Protein AF-E8U7T7-F1 (afdb_monomer_lite)

Sequence (350 aa):
MTAEFARLARGDAPAYLCTRVFHHGGRLVGARLERAVRAALTDALAARGLPITGPLTFLPYRDSNGAVLLGPQFTRGIYAVDTAQIGRATLVVAPIEDLNLDSSIAFELGFAGARGVPVLSALQNVVRFRHPASGVVSPLPPLLTPLAGTVVDAGAFPADGAPRDPDAYLAHVEDALTRTEAQVRAAVPAALDAPVPAWGNVPVRAGHLHVEVGGPSEDARAWAARTASALADAGWFVTTATREGARTRADLDAAVREDLHAALGAQVLVTRADTADMDAEAAAVTGLRAGLGRATVLSIGWAREVWNGDAYVLPVNLMPLHGARASVRTDAALLQAVQALMGDAATPGG

Organism: Deinococcus maricopensis (strain DSM 21211 / LMG 22137 / NRRL B-23946 / LB-34) (NCBI:txid709986)

Structure (mmCIF, N/CA/C/O backbone):
data_AF-E8U7T7-F1
#
_entry.id   AF-E8U7T7-F1
#
loop_
_atom_site.group_PDB
_atom_site.id
_atom_site.type_symbol
_atom_site.label_atom_id
_atom_site.label_alt_id
_atom_site.label_comp_id
_atom_site.label_asym_id
_atom_site.label_entity_id
_atom_site.label_seq_id
_atom_site.pdbx_PDB_ins_code
_atom_site.Cartn_x
_atom_site.Cartn_y
_atom_site.Cartn_z
_atom_site.occupancy
_atom_site.B_iso_or_equiv
_atom_site.auth_seq_id
_atom_site.auth_comp_id
_atom_site.auth_asym_id
_atom_site.auth_atom_id
_atom_site.pdbx_PDB_model_num
ATOM 1 N N . MET A 1 1 ? -23.733 5.615 3.454 1.00 71.75 1 MET A N 1
ATOM 2 C CA . MET A 1 1 ? -23.251 6.050 4.779 1.00 71.75 1 MET A CA 1
ATOM 3 C C . MET A 1 1 ? -23.946 5.344 5.954 1.00 71.75 1 MET A C 1
ATOM 5 O O . MET A 1 1 ? -23.273 4.609 6.658 1.00 71.75 1 MET A O 1
ATOM 9 N N . THR A 1 2 ? -25.267 5.449 6.176 1.00 78.81 2 THR A N 1
ATOM 10 C CA . THR A 1 2 ? -25.930 4.829 7.359 1.00 78.81 2 THR A CA 1
ATOM 11 C C . THR A 1 2 ? -25.752 3.305 7.469 1.00 78.81 2 THR A C 1
ATOM 13 O O . THR A 1 2 ? -25.491 2.791 8.553 1.00 78.81 2 THR A O 1
ATOM 16 N N . ALA A 1 3 ? -25.826 2.573 6.350 1.00 90.00 3 ALA A N 1
ATOM 17 C CA . ALA A 1 3 ? -25.610 1.121 6.330 1.00 90.00 3 ALA A CA 1
ATOM 18 C C . ALA A 1 3 ? -24.165 0.715 6.680 1.00 90.00 3 ALA A C 1
ATOM 20 O O . ALA A 1 3 ? -23.937 -0.344 7.260 1.00 90.00 3 ALA A O 1
ATOM 21 N N . GLU A 1 4 ? -23.194 1.564 6.351 1.00 90.62 4 GLU A N 1
ATOM 22 C CA . GLU A 1 4 ? -21.779 1.330 6.628 1.00 90.62 4 GLU A CA 1
ATOM 23 C C . GLU A 1 4 ? -21.457 1.557 8.105 1.00 90.62 4 GLU A C 1
ATOM 25 O O . GLU A 1 4 ? -20.883 0.679 8.740 1.00 90.62 4 GLU A O 1
ATOM 30 N N . PHE A 1 5 ? -21.958 2.645 8.697 1.00 93.62 5 PHE A N 1
ATOM 31 C CA . PHE A 1 5 ? -21.865 2.857 10.144 1.00 93.62 5 PHE A CA 1
ATOM 32 C C . PHE A 1 5 ? -22.555 1.742 10.942 1.00 93.62 5 PHE A C 1
ATOM 34 O O . PHE A 1 5 ? -22.055 1.339 11.988 1.00 93.62 5 PHE A O 1
ATOM 41 N N . ALA A 1 6 ? -23.659 1.178 10.440 1.00 94.94 6 ALA A N 1
ATOM 42 C CA . ALA A 1 6 ? -24.286 0.015 11.067 1.00 94.94 6 ALA A CA 1
ATOM 43 C C . ALA A 1 6 ? -23.407 -1.250 10.989 1.00 94.94 6 ALA A C 1
ATOM 45 O O . ALA A 1 6 ? -23.374 -2.025 11.943 1.00 94.94 6 ALA A O 1
ATOM 46 N N . ARG A 1 7 ? -22.687 -1.470 9.876 1.00 96.69 7 ARG A N 1
ATOM 47 C CA . ARG A 1 7 ? -21.693 -2.555 9.759 1.00 96.69 7 ARG A CA 1
ATOM 48 C C . ARG A 1 7 ? -20.522 -2.340 10.715 1.00 96.69 7 ARG A C 1
ATOM 50 O O . ARG A 1 7 ? -20.145 -3.276 11.413 1.00 96.69 7 ARG A O 1
ATOM 57 N N . LEU A 1 8 ? -19.989 -1.121 10.786 1.00 96.25 8 LEU A N 1
ATOM 58 C CA . LEU A 1 8 ? -18.933 -0.757 11.728 1.00 96.25 8 LEU A CA 1
ATOM 59 C C . LEU A 1 8 ? -19.370 -1.009 13.180 1.00 96.25 8 LEU A C 1
ATOM 61 O O . LEU A 1 8 ? -18.641 -1.652 13.926 1.00 96.25 8 LEU A O 1
ATOM 65 N N . ALA A 1 9 ? -20.574 -0.576 13.565 1.00 96.31 9 ALA A N 1
ATOM 66 C CA . ALA A 1 9 ? -21.101 -0.747 14.921 1.00 96.31 9 ALA A CA 1
ATOM 67 C C . ALA A 1 9 ? -21.172 -2.220 15.362 1.00 96.31 9 ALA A C 1
ATOM 69 O O . ALA A 1 9 ? -20.941 -2.533 16.531 1.00 96.31 9 ALA A O 1
ATOM 70 N N . ARG A 1 10 ? -21.446 -3.132 14.420 1.00 96.75 10 ARG A N 1
ATOM 71 C CA . ARG A 1 10 ? -21.456 -4.583 14.658 1.00 96.75 10 ARG A CA 1
ATOM 72 C C . ARG A 1 10 ? -20.078 -5.243 14.582 1.00 96.75 10 ARG A C 1
ATOM 74 O O . ARG A 1 10 ? -19.958 -6.414 14.923 1.00 96.75 10 ARG A O 1
ATOM 81 N N . GLY A 1 11 ? -19.052 -4.513 14.148 1.00 94.06 11 GLY A N 1
ATOM 82 C CA . GLY A 1 11 ? -17.716 -5.046 13.879 1.00 94.06 11 GLY A CA 1
ATOM 83 C C . GLY A 1 11 ? -17.583 -5.802 12.553 1.00 94.06 11 GLY A C 1
ATOM 84 O O . GLY A 1 11 ? -16.599 -6.508 12.342 1.00 94.06 11 GLY A O 1
ATOM 85 N N . ASP A 1 12 ? -18.537 -5.638 11.631 1.00 95.88 12 ASP A N 1
ATOM 86 C CA . ASP A 1 12 ? -18.500 -6.239 10.288 1.00 95.88 12 ASP A CA 1
ATOM 87 C C . ASP A 1 12 ? -17.575 -5.470 9.320 1.00 95.88 12 ASP A C 1
ATOM 89 O O . ASP A 1 12 ? -17.284 -5.944 8.215 1.00 95.88 12 ASP A O 1
ATOM 93 N N . ALA A 1 13 ? -17.192 -4.246 9.691 1.00 95.69 13 ALA A N 1
ATOM 94 C CA . ALA A 1 13 ? -16.377 -3.323 8.902 1.00 95.69 13 ALA A CA 1
ATOM 95 C C . ALA A 1 13 ? -15.473 -2.463 9.808 1.00 95.69 13 ALA A C 1
ATOM 97 O O . ALA A 1 13 ? -15.645 -1.245 9.846 1.00 95.69 13 ALA A O 1
ATOM 98 N N . PRO A 1 14 ? -14.563 -3.068 10.595 1.00 96.75 14 PRO A N 1
ATOM 99 C CA . PRO A 1 14 ? -13.684 -2.304 11.477 1.00 96.75 14 PRO A CA 1
ATOM 100 C C . PRO A 1 14 ? -12.751 -1.390 10.670 1.00 96.75 14 PRO A C 1
ATOM 102 O O . PRO A 1 14 ? -12.526 -1.608 9.478 1.00 96.75 14 PRO A O 1
ATOM 105 N N . ALA A 1 15 ? -12.170 -0.386 11.321 1.00 97.31 15 ALA A N 1
ATOM 106 C CA . ALA A 1 15 ? -11.004 0.297 10.779 1.00 97.31 15 ALA A CA 1
ATOM 107 C C . ALA A 1 15 ? -9.775 -0.618 10.886 1.00 97.31 15 ALA A C 1
ATOM 109 O O . ALA A 1 15 ? -9.491 -1.160 11.955 1.00 97.31 15 ALA A O 1
ATOM 110 N N . TYR A 1 16 ? -9.047 -0.791 9.789 1.00 96.00 16 TYR A N 1
ATOM 111 C CA . TYR A 1 16 ? -7.813 -1.571 9.747 1.00 96.00 16 TYR A CA 1
ATOM 112 C C . TYR A 1 16 ? -6.613 -0.653 9.993 1.00 96.00 16 TYR A C 1
ATOM 114 O O . TYR A 1 16 ? -6.511 0.404 9.373 1.00 96.00 16 TYR A O 1
ATOM 122 N N . LEU A 1 17 ? -5.706 -1.033 10.890 1.00 93.06 17 LEU A N 1
ATOM 123 C CA . LEU A 1 17 ? -4.538 -0.222 11.242 1.00 93.06 17 LEU A CA 1
ATOM 124 C C . LEU A 1 17 ? -3.264 -0.884 10.699 1.00 93.06 17 LEU A C 1
ATOM 126 O O . LEU A 1 17 ? -2.804 -1.872 11.256 1.00 93.06 17 LEU A O 1
ATOM 130 N N . CYS A 1 18 ? -2.671 -0.342 9.638 1.00 89.19 18 CYS A N 1
ATOM 131 C CA . CYS A 1 18 ? -1.460 -0.855 8.982 1.00 89.19 18 CYS A CA 1
ATOM 132 C C . CYS A 1 18 ? -0.194 -0.557 9.803 1.00 89.19 18 CYS A C 1
ATOM 134 O O . CYS A 1 18 ? 0.610 0.285 9.417 1.00 89.19 18 CYS A O 1
ATOM 136 N N . THR A 1 19 ? -0.024 -1.177 10.969 1.00 84.38 19 THR A N 1
ATOM 137 C CA . THR A 1 19 ? 1.125 -0.927 11.859 1.00 84.38 19 THR A CA 1
ATOM 138 C C . THR A 1 19 ? 2.121 -2.092 11.883 1.00 84.38 19 THR A C 1
ATOM 140 O O . THR A 1 19 ? 1.778 -3.224 11.555 1.00 84.38 19 THR A O 1
ATOM 143 N N . ARG A 1 20 ? 3.365 -1.807 12.291 1.00 77.12 20 ARG A N 1
ATOM 144 C CA . ARG A 1 20 ? 4.440 -2.783 12.518 1.00 77.12 20 ARG A CA 1
ATOM 145 C C . ARG A 1 20 ? 4.428 -3.221 13.981 1.00 77.12 20 ARG A C 1
ATOM 147 O O . ARG A 1 20 ? 5.005 -2.524 14.811 1.00 77.12 20 ARG A O 1
ATOM 154 N N . VAL A 1 21 ? 3.849 -4.360 14.353 1.00 63.59 21 VAL A N 1
ATOM 155 C CA . VAL A 1 21 ? 3.889 -4.785 15.771 1.00 63.59 21 VAL A CA 1
ATOM 156 C C . VAL A 1 21 ? 4.881 -5.905 16.081 1.00 63.59 21 VAL A C 1
ATOM 158 O O . VAL A 1 21 ? 4.865 -6.467 17.176 1.00 63.59 21 VAL A O 1
ATOM 161 N N . PHE A 1 22 ? 5.865 -6.127 15.208 1.00 65.25 22 PHE A N 1
ATOM 162 C CA . PHE A 1 22 ? 7.051 -6.938 15.516 1.00 65.25 22 PHE A CA 1
ATOM 163 C C . PHE A 1 22 ? 8.115 -6.193 16.343 1.00 65.25 22 PHE A C 1
ATOM 165 O O . PHE A 1 22 ? 8.870 -6.836 17.069 1.00 65.25 22 PHE A O 1
ATOM 172 N N . HIS A 1 23 ? 8.164 -4.854 16.301 1.00 69.25 23 HIS A N 1
ATOM 173 C CA . HIS A 1 23 ? 9.084 -4.056 17.123 1.00 69.25 23 HIS A CA 1
ATOM 174 C C . HIS A 1 23 ? 8.340 -3.160 18.124 1.00 69.25 23 HIS A C 1
ATOM 176 O O . HIS A 1 23 ? 7.211 -2.725 17.895 1.00 69.25 23 HIS A O 1
ATOM 182 N N . HIS A 1 24 ? 8.982 -2.874 19.262 1.00 74.81 24 HIS A N 1
ATOM 183 C CA . HIS A 1 24 ? 8.365 -2.140 20.375 1.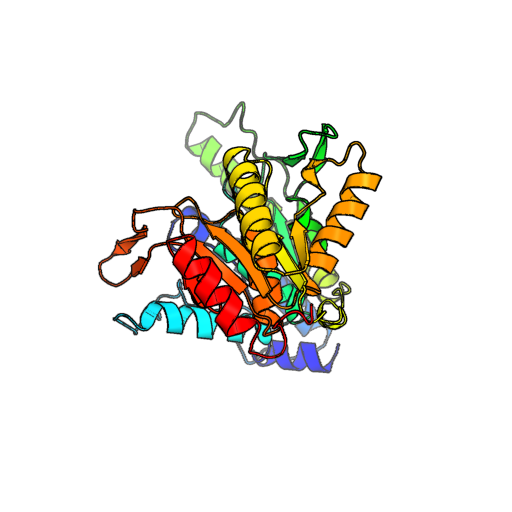00 74.81 24 HIS A CA 1
ATOM 184 C C . HIS A 1 24 ? 7.872 -0.736 19.994 1.00 74.81 24 HIS A C 1
ATOM 186 O O . HIS A 1 24 ? 6.820 -0.317 20.471 1.00 74.81 24 HIS A O 1
ATOM 192 N N . GLY A 1 25 ? 8.596 -0.035 19.115 1.00 77.69 25 GLY A N 1
ATOM 193 C CA . GLY A 1 25 ? 8.193 1.286 18.622 1.00 77.69 25 GLY A CA 1
ATOM 194 C C . GLY A 1 25 ? 6.864 1.245 17.867 1.00 77.69 25 GLY A C 1
ATOM 195 O O . GLY A 1 25 ? 5.929 1.950 18.237 1.00 77.69 25 GLY A O 1
ATOM 196 N N . GLY A 1 26 ? 6.731 0.351 16.885 1.00 78.88 26 GLY A N 1
ATOM 197 C CA . GLY A 1 26 ? 5.503 0.242 16.101 1.00 78.88 26 GLY A CA 1
ATOM 198 C C . GLY A 1 26 ? 4.326 -0.334 16.903 1.00 78.88 26 GLY A C 1
ATOM 199 O O . GLY A 1 26 ? 3.187 0.075 16.691 1.00 78.88 26 GLY A O 1
ATOM 200 N N . ARG A 1 27 ? 4.577 -1.164 17.933 1.00 80.88 27 ARG A N 1
ATOM 201 C CA . ARG A 1 27 ? 3.562 -1.521 18.955 1.00 80.88 27 ARG A CA 1
ATOM 202 C C . ARG A 1 27 ? 3.010 -0.298 19.673 1.00 80.88 27 ARG A C 1
ATOM 204 O O . ARG A 1 27 ? 1.795 -0.164 19.807 1.00 80.88 27 ARG A O 1
ATOM 211 N N . LEU A 1 28 ? 3.898 0.570 20.154 1.00 84.62 28 LEU A N 1
ATOM 212 C CA . LEU A 1 28 ? 3.508 1.772 20.881 1.00 84.62 28 LEU A CA 1
ATOM 213 C C . LEU A 1 28 ? 2.698 2.708 19.981 1.00 84.62 28 LEU A C 1
ATOM 215 O O . LEU A 1 28 ? 1.620 3.145 20.384 1.00 84.62 28 LEU A O 1
ATOM 219 N N . VAL A 1 29 ? 3.168 2.969 18.758 1.00 84.81 29 VAL A N 1
ATOM 220 C CA . VAL A 1 29 ? 2.432 3.821 17.816 1.00 84.81 29 VAL A CA 1
ATOM 221 C C . VAL A 1 29 ? 1.105 3.181 17.418 1.00 84.81 29 VAL A C 1
ATOM 223 O O . VAL A 1 29 ? 0.069 3.839 17.489 1.00 84.81 29 VAL A O 1
ATOM 226 N N . GLY A 1 30 ? 1.099 1.888 17.092 1.00 87.19 30 GLY A N 1
ATOM 227 C CA . GLY A 1 30 ? -0.111 1.137 16.761 1.00 87.19 30 GLY A CA 1
ATOM 228 C C . GLY A 1 30 ? -1.186 1.253 17.841 1.00 87.19 30 GLY A C 1
ATOM 229 O O . GLY A 1 30 ? -2.328 1.580 17.532 1.00 87.19 30 GLY A O 1
ATOM 230 N N . ALA A 1 31 ? -0.814 1.089 19.114 1.00 88.94 31 ALA A N 1
ATOM 231 C CA . ALA A 1 31 ? -1.737 1.240 20.239 1.00 88.94 31 ALA A CA 1
ATOM 232 C C . ALA A 1 31 ? -2.272 2.679 20.389 1.00 88.94 31 ALA A C 1
ATOM 234 O O . ALA A 1 31 ? -3.447 2.879 20.710 1.00 88.94 31 ALA A O 1
ATOM 235 N N . ARG A 1 32 ? -1.432 3.696 20.146 1.00 90.75 32 ARG A N 1
ATOM 236 C CA . ARG A 1 32 ? -1.841 5.113 20.178 1.00 90.75 32 ARG A CA 1
ATOM 237 C C . ARG A 1 32 ? -2.824 5.437 19.060 1.00 90.75 32 ARG A C 1
ATOM 239 O O . ARG A 1 32 ? -3.865 6.042 19.315 1.00 90.75 32 ARG A O 1
ATOM 246 N N . LEU A 1 33 ? -2.528 4.988 17.843 1.00 91.50 33 LEU A N 1
ATOM 247 C CA . LEU A 1 33 ? -3.409 5.158 16.693 1.00 91.50 33 LEU A CA 1
ATOM 248 C C . LEU A 1 33 ? -4.726 4.410 16.889 1.00 91.50 33 LEU A C 1
ATOM 250 O O . LEU A 1 33 ? -5.784 4.987 16.656 1.00 91.50 33 LEU A O 1
ATOM 254 N N . GLU A 1 34 ? -4.688 3.178 17.397 1.00 94.25 34 GLU A N 1
ATOM 255 C CA . GLU A 1 34 ? -5.899 2.427 17.722 1.00 94.25 34 GLU A CA 1
ATOM 256 C C . GLU A 1 34 ? -6.783 3.186 18.709 1.00 94.25 34 GLU A C 1
ATOM 258 O O . GLU A 1 34 ? -7.990 3.306 18.493 1.00 94.25 34 GLU A O 1
ATOM 263 N N . ARG A 1 35 ? -6.190 3.749 19.766 1.00 95.62 35 ARG A N 1
ATOM 264 C CA . ARG A 1 35 ? -6.923 4.547 20.751 1.00 95.62 35 ARG A CA 1
ATOM 265 C C . ARG A 1 35 ? -7.580 5.776 20.118 1.00 95.62 35 ARG A C 1
ATOM 267 O O .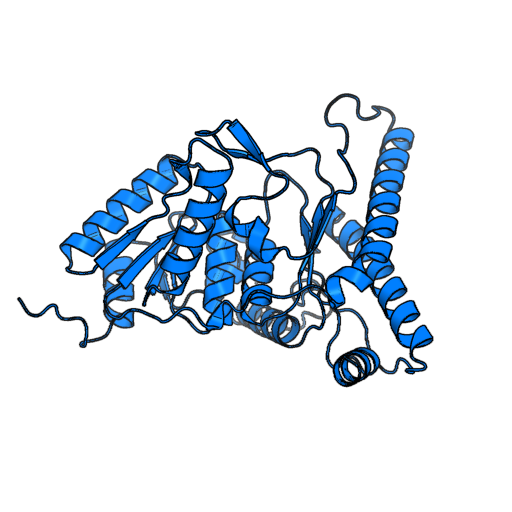 ARG A 1 35 ? -8.773 5.982 20.345 1.00 95.62 35 ARG A O 1
ATOM 274 N N . ALA A 1 36 ? -6.845 6.546 19.310 1.00 96.31 36 ALA A N 1
ATOM 275 C CA . ALA A 1 36 ? -7.380 7.703 18.582 1.00 96.31 36 ALA A CA 1
ATOM 276 C C . ALA A 1 36 ? -8.548 7.324 17.672 1.00 96.31 36 ALA A C 1
ATOM 278 O O . ALA A 1 36 ? -9.618 7.935 17.733 1.00 96.31 36 ALA A O 1
ATOM 279 N N . VAL A 1 37 ? -8.339 6.306 16.838 1.00 97.50 37 VAL A N 1
ATOM 280 C CA . VAL A 1 37 ? -9.315 5.856 15.847 1.00 97.50 37 VAL A CA 1
ATOM 281 C C . VAL A 1 37 ? -10.557 5.327 16.547 1.00 97.50 37 VAL A C 1
ATOM 283 O O . VAL A 1 37 ? -11.661 5.778 16.259 1.00 97.50 37 VAL A O 1
ATOM 286 N N . ARG A 1 38 ? -10.401 4.449 17.541 1.00 97.56 38 ARG A N 1
ATOM 287 C CA . ARG A 1 38 ? -11.529 3.904 18.300 1.00 97.56 38 ARG A CA 1
ATOM 288 C C . ARG A 1 38 ? -12.332 5.000 18.996 1.00 97.56 38 ARG A C 1
ATOM 290 O O . ARG A 1 38 ? -13.560 4.923 18.994 1.00 97.56 38 ARG A O 1
ATOM 297 N N . ALA A 1 39 ? -11.672 6.011 19.566 1.00 98.06 39 ALA A N 1
ATOM 298 C CA . ALA A 1 39 ? -12.356 7.153 20.169 1.00 98.06 39 ALA A CA 1
ATOM 299 C C . ALA A 1 39 ? -13.181 7.931 19.130 1.00 98.06 39 ALA A C 1
ATOM 301 O O . ALA A 1 39 ? -14.375 8.127 19.336 1.00 98.06 39 ALA A O 1
ATOM 302 N N . ALA A 1 40 ? -12.587 8.286 17.985 1.00 98.19 40 ALA A N 1
ATOM 303 C CA . ALA A 1 40 ? -13.293 8.986 16.909 1.00 98.19 40 ALA A CA 1
ATOM 304 C C . ALA A 1 40 ? -14.491 8.190 16.363 1.00 98.19 40 ALA A C 1
ATOM 306 O O . ALA A 1 40 ? -15.570 8.746 16.160 1.00 98.19 40 ALA A O 1
ATOM 307 N N . LEU A 1 41 ? -14.328 6.880 16.154 1.00 97.81 41 LEU A N 1
ATOM 308 C CA . LEU A 1 41 ? -15.404 6.010 15.676 1.00 97.81 41 LEU A CA 1
ATOM 309 C C . LEU A 1 41 ? -16.521 5.862 16.716 1.00 97.81 41 LEU A C 1
ATOM 311 O O . LEU A 1 41 ? -17.696 5.866 16.355 1.00 97.81 41 LEU A O 1
ATOM 315 N N . THR A 1 42 ? -16.170 5.778 18.001 1.00 98.12 42 THR A N 1
ATOM 316 C CA . THR A 1 42 ? -17.149 5.738 19.097 1.00 98.12 42 THR A CA 1
ATOM 317 C C . THR A 1 42 ? -17.983 7.014 19.126 1.00 98.12 42 THR A C 1
ATOM 319 O O . THR A 1 42 ? -19.210 6.935 19.142 1.00 98.12 42 THR A O 1
ATOM 322 N N . ASP A 1 43 ? -17.333 8.178 19.053 1.00 97.44 43 ASP A N 1
ATOM 323 C CA . ASP A 1 43 ? -18.011 9.477 19.004 1.00 97.44 43 ASP A CA 1
ATOM 324 C C . ASP A 1 43 ? -18.942 9.565 17.779 1.00 97.44 43 ASP A C 1
ATOM 326 O O . ASP A 1 43 ? -20.099 9.980 17.889 1.00 97.44 43 ASP A O 1
ATOM 330 N N . ALA A 1 44 ? -18.472 9.107 16.612 1.00 95.56 44 ALA A N 1
ATOM 331 C CA . ALA A 1 44 ? -19.242 9.114 15.371 1.00 95.56 44 ALA A CA 1
ATOM 332 C C . ALA A 1 44 ? -20.483 8.204 15.420 1.00 95.56 44 ALA A C 1
ATOM 334 O O . ALA A 1 44 ? -21.534 8.577 14.886 1.00 95.56 44 ALA A O 1
ATOM 335 N N . LEU A 1 45 ? -20.380 7.027 16.044 1.00 96.56 45 LEU A N 1
ATOM 336 C CA . LEU A 1 45 ? -21.496 6.095 16.232 1.00 96.56 45 LEU A CA 1
ATOM 337 C C . LEU A 1 45 ? -22.489 6.599 17.285 1.00 96.56 45 LEU A C 1
ATOM 339 O O . LEU A 1 45 ? -23.699 6.547 17.053 1.00 96.56 45 LEU A O 1
ATOM 343 N N . ALA A 1 46 ? -21.992 7.158 18.392 1.00 96.94 46 ALA A N 1
ATOM 344 C CA . ALA A 1 46 ? -22.816 7.752 19.442 1.00 96.94 46 ALA A CA 1
ATOM 345 C C . ALA A 1 46 ? -23.649 8.927 18.908 1.00 96.94 46 ALA A C 1
ATOM 347 O O . ALA A 1 46 ? -24.859 8.970 19.130 1.00 96.94 46 ALA A O 1
ATOM 348 N N . ALA A 1 47 ? -23.045 9.815 18.110 1.00 95.56 47 ALA A N 1
ATOM 349 C CA . ALA A 1 47 ? -23.745 10.919 17.447 1.00 95.56 47 ALA A CA 1
ATOM 350 C C . ALA A 1 47 ? -24.864 10.455 16.491 1.00 95.56 47 ALA A C 1
ATOM 352 O O . ALA A 1 47 ? -25.750 11.233 16.145 1.00 95.56 47 ALA A O 1
ATOM 353 N N . ARG A 1 48 ? -24.834 9.186 16.066 1.00 95.06 48 ARG A N 1
ATOM 354 C CA . ARG A 1 48 ? -25.829 8.555 15.186 1.00 95.06 48 ARG A CA 1
ATOM 355 C C . ARG A 1 48 ? -26.806 7.643 15.936 1.00 95.06 48 ARG A C 1
ATOM 357 O O . ARG A 1 48 ? -27.645 7.016 15.297 1.00 95.06 48 ARG A O 1
ATOM 364 N N . GLY A 1 49 ? -26.697 7.544 17.263 1.00 96.38 49 GLY A N 1
ATOM 365 C CA . GLY A 1 49 ? -27.533 6.660 18.081 1.00 96.38 49 GLY A CA 1
ATOM 366 C C . GLY A 1 49 ? -27.332 5.169 17.786 1.00 96.38 49 GLY A C 1
ATOM 367 O O . GLY A 1 49 ? -28.249 4.379 18.004 1.00 96.38 49 GLY A O 1
ATOM 368 N N . LEU A 1 50 ? -26.166 4.775 17.260 1.00 96.12 50 LEU A N 1
ATOM 369 C CA . LEU A 1 50 ? -25.867 3.384 16.917 1.00 96.12 50 LEU A CA 1
ATOM 370 C C . LEU A 1 50 ? -25.120 2.694 18.072 1.00 96.12 50 LEU A C 1
ATOM 372 O O . LEU A 1 50 ? -24.024 3.135 18.424 1.00 96.12 50 LEU A O 1
ATOM 376 N N . PRO A 1 51 ? -25.665 1.610 18.659 1.00 95.69 51 PRO A N 1
ATOM 377 C CA . PRO A 1 51 ? -24.985 0.875 19.718 1.00 95.69 51 PRO A CA 1
ATOM 378 C C . PRO A 1 51 ? -23.815 0.064 19.155 1.00 95.69 51 PRO A C 1
ATOM 380 O O . PRO A 1 51 ? -23.946 -0.605 18.131 1.00 95.69 51 PRO A O 1
ATOM 383 N N . ILE A 1 52 ? -22.682 0.087 19.854 1.00 97.38 52 ILE A N 1
ATOM 384 C CA . ILE A 1 52 ? -21.502 -0.709 19.503 1.00 97.38 52 ILE A CA 1
ATOM 385 C C . ILE A 1 52 ? -21.679 -2.119 20.068 1.00 97.38 52 ILE A C 1
ATOM 387 O O . ILE A 1 52 ? -21.801 -2.291 21.280 1.00 97.38 52 ILE A O 1
ATOM 391 N N . THR A 1 53 ? -21.675 -3.129 19.201 1.00 96.44 53 THR A N 1
ATOM 392 C CA . THR A 1 53 ? -21.819 -4.545 19.578 1.00 96.44 53 THR A CA 1
ATOM 393 C C . THR A 1 53 ? -20.636 -5.409 19.140 1.00 96.44 53 THR A C 1
ATOM 395 O O . THR A 1 53 ? -20.639 -6.609 19.401 1.00 96.44 53 THR A O 1
ATOM 398 N N . GLY A 1 54 ? -19.633 -4.830 18.474 1.00 94.00 54 GLY A N 1
ATOM 399 C CA . GLY A 1 54 ? -18.445 -5.540 18.000 1.00 94.00 54 GLY A CA 1
ATOM 400 C C . GLY A 1 54 ? -17.179 -4.677 17.995 1.00 94.00 54 GLY A C 1
ATOM 401 O O . GLY A 1 54 ? -17.216 -3.515 18.411 1.00 94.00 54 GLY A O 1
ATOM 402 N N . PRO A 1 55 ? -16.039 -5.239 17.555 1.00 94.50 55 PRO A N 1
ATOM 403 C CA . PRO A 1 55 ? -14.773 -4.516 17.496 1.00 94.50 55 PRO A CA 1
ATOM 404 C C . PRO A 1 55 ? -14.806 -3.412 16.432 1.00 94.50 55 PRO A C 1
ATOM 406 O O . PRO A 1 55 ? -15.209 -3.644 15.296 1.00 94.50 55 PRO A O 1
ATOM 409 N N . LEU A 1 56 ? -14.335 -2.215 16.789 1.00 96.56 56 LEU A N 1
ATOM 410 C CA . LEU A 1 56 ? -14.262 -1.069 15.870 1.00 96.56 56 LEU A CA 1
ATOM 411 C C . LEU A 1 56 ? -12.949 -1.005 15.086 1.00 96.56 56 LEU A C 1
ATOM 413 O O . LEU A 1 56 ? -12.875 -0.313 14.074 1.00 96.56 56 LEU A O 1
ATOM 417 N N . THR A 1 57 ? -11.918 -1.698 15.561 1.00 95.38 57 THR A N 1
ATOM 418 C CA . THR A 1 57 ? -10.560 -1.681 15.016 1.00 95.38 57 THR A CA 1
ATOM 419 C C . THR A 1 57 ? -10.058 -3.101 14.792 1.00 95.38 57 THR A C 1
ATOM 421 O O . THR A 1 57 ? -10.477 -4.042 15.469 1.00 95.38 57 THR A O 1
ATOM 424 N N . PHE A 1 58 ? -9.159 -3.253 13.825 1.00 92.12 58 PHE A N 1
ATOM 425 C CA . PHE A 1 58 ? -8.420 -4.478 13.560 1.00 92.12 58 PHE A CA 1
ATOM 426 C C . PHE A 1 58 ? -6.937 -4.135 13.387 1.00 92.12 58 PHE A C 1
ATOM 428 O O . PHE A 1 58 ? -6.589 -3.252 12.603 1.00 92.12 58 PHE A O 1
ATOM 435 N N . LEU A 1 59 ? -6.078 -4.832 14.129 1.00 87.69 59 LEU A N 1
ATOM 436 C CA . LEU A 1 59 ? -4.623 -4.792 13.972 1.00 87.69 59 LEU A CA 1
ATOM 437 C C . LEU A 1 59 ? -4.188 -5.969 13.087 1.00 87.69 59 LEU A C 1
ATOM 439 O O . LEU A 1 59 ? -4.836 -7.014 13.171 1.00 87.69 59 LEU A O 1
ATOM 443 N N . PRO A 1 60 ? -3.111 -5.851 12.290 1.00 79.62 60 PRO A N 1
ATOM 444 C CA . PRO A 1 60 ? -2.709 -6.880 11.339 1.00 79.62 60 PRO A CA 1
ATOM 445 C C . PRO A 1 60 ? -2.562 -8.240 12.032 1.00 79.62 60 PRO A C 1
ATOM 447 O O . PRO A 1 60 ? -2.034 -8.352 13.142 1.00 79.62 60 PRO A O 1
ATOM 450 N N . TYR A 1 61 ? -3.063 -9.300 11.400 1.00 61.66 61 TYR A N 1
ATOM 451 C CA . TYR A 1 61 ? -3.108 -10.642 11.976 1.00 61.66 61 TYR A CA 1
ATOM 452 C C . TYR A 1 61 ? -1.713 -11.206 12.219 1.00 61.66 61 TYR A C 1
ATOM 454 O O . TYR A 1 61 ? -1.532 -11.957 13.178 1.00 61.66 61 TYR A O 1
ATOM 462 N N . ARG A 1 62 ? -0.726 -10.765 11.420 1.00 58.97 62 ARG A N 1
ATOM 463 C CA . ARG A 1 62 ? 0.715 -11.078 11.539 1.00 58.97 62 ARG A CA 1
ATOM 464 C C . ARG A 1 62 ? 1.309 -10.840 12.941 1.00 58.97 62 ARG A C 1
ATOM 466 O O . ARG A 1 62 ? 2.432 -11.235 13.220 1.00 58.97 62 ARG A O 1
ATOM 473 N N . ASP A 1 63 ? 0.531 -10.188 13.789 1.00 53.81 63 ASP A N 1
ATOM 474 C CA . ASP A 1 63 ? 0.982 -9.219 14.762 1.00 53.81 63 ASP A CA 1
ATOM 475 C C . ASP A 1 63 ? 0.065 -9.203 16.016 1.00 53.81 63 ASP A C 1
ATOM 477 O O . ASP A 1 63 ? 0.401 -8.648 17.065 1.00 53.81 63 ASP A O 1
ATOM 481 N N . SER A 1 64 ? -1.078 -9.900 15.953 1.00 48.00 64 SER A N 1
ATOM 482 C CA . SER A 1 64 ? -1.904 -10.226 17.117 1.00 48.00 64 SER A CA 1
ATOM 483 C C . SER A 1 64 ? -1.354 -11.480 17.813 1.00 48.00 64 SER A C 1
ATOM 485 O O . SER A 1 64 ? -0.979 -12.446 17.151 1.00 48.00 64 SER A O 1
ATOM 487 N N . ASN A 1 65 ? -1.369 -11.536 19.151 1.00 44.59 65 ASN A N 1
ATOM 488 C CA . ASN A 1 65 ? -0.999 -12.725 19.951 1.00 44.59 65 ASN A CA 1
ATOM 489 C C . ASN A 1 65 ? -1.851 -13.995 19.648 1.00 44.59 65 ASN A C 1
ATOM 491 O O . ASN A 1 65 ? -1.769 -14.979 20.377 1.00 44.59 65 ASN A O 1
ATOM 495 N N . GLY A 1 66 ? -2.701 -13.977 18.614 1.00 42.06 66 GLY A N 1
ATOM 496 C CA . GLY A 1 66 ? -3.558 -15.072 18.156 1.00 42.06 66 GLY A CA 1
ATOM 497 C C . GLY A 1 66 ? -2.982 -15.915 17.011 1.00 42.06 66 GLY A C 1
ATOM 498 O O . GLY A 1 66 ? -3.729 -16.686 16.405 1.00 42.06 66 GLY A O 1
ATOM 499 N N . ALA A 1 67 ? -1.692 -15.788 16.683 1.00 45.84 67 ALA A N 1
ATOM 500 C CA . ALA A 1 67 ? -1.021 -16.653 15.712 1.00 45.84 67 ALA A CA 1
ATOM 501 C C . ALA A 1 67 ? -0.863 -18.087 16.266 1.00 45.84 67 ALA A C 1
ATOM 503 O O . ALA A 1 67 ? 0.152 -18.443 16.854 1.00 45.84 67 ALA A O 1
ATOM 504 N N . VAL A 1 68 ? -1.891 -18.920 16.078 1.00 48.06 68 VAL A N 1
ATOM 505 C CA . VAL A 1 68 ? -1.888 -20.360 16.424 1.00 48.06 68 VAL A CA 1
ATOM 506 C C . VAL A 1 68 ? -1.346 -21.221 15.265 1.00 48.06 68 VAL A C 1
ATOM 508 O O . VAL A 1 68 ? -1.185 -22.432 15.386 1.00 48.06 68 VAL A O 1
ATOM 511 N N . LEU A 1 69 ? -1.053 -20.613 14.114 1.00 52.00 69 LEU A N 1
ATOM 512 C CA . LEU A 1 69 ? -0.628 -21.322 12.909 1.00 52.00 69 LEU A CA 1
ATOM 513 C C . LEU A 1 69 ? 0.906 -21.393 12.837 1.00 52.00 69 LEU A C 1
ATOM 515 O O . LEU A 1 69 ? 1.568 -20.382 12.648 1.00 52.00 69 LEU A O 1
ATOM 519 N N . LEU A 1 70 ? 1.470 -22.597 12.954 1.00 54.28 70 LEU A N 1
ATOM 520 C CA . LEU A 1 70 ? 2.887 -22.878 12.695 1.00 54.28 70 LEU A CA 1
ATOM 521 C C . LEU A 1 70 ? 3.035 -23.607 11.346 1.00 54.28 70 LEU A C 1
ATOM 523 O O . LEU A 1 70 ? 2.259 -24.513 11.047 1.00 54.28 70 LEU A O 1
ATOM 527 N N . GLY A 1 71 ? 4.036 -23.232 10.538 1.00 57.72 71 GLY A N 1
ATOM 528 C CA . GLY A 1 71 ? 4.444 -23.957 9.322 1.00 57.72 71 GLY A CA 1
ATOM 529 C C . GLY A 1 71 ? 4.436 -23.138 8.015 1.00 57.72 71 GLY A C 1
ATOM 530 O O . GLY A 1 71 ? 4.090 -21.961 8.022 1.00 57.72 71 GLY A O 1
ATOM 531 N N . PRO A 1 72 ? 4.776 -23.746 6.858 1.00 56.62 72 PRO A N 1
ATOM 532 C CA . PRO A 1 72 ? 4.981 -23.046 5.575 1.00 56.62 72 PRO A CA 1
ATOM 533 C C . PRO A 1 72 ? 3.760 -22.287 5.031 1.00 56.62 72 PRO A C 1
ATOM 535 O O . PRO A 1 72 ? 3.891 -21.413 4.177 1.00 56.62 72 PRO A O 1
ATOM 538 N N . GLN A 1 73 ? 2.557 -22.625 5.503 1.00 72.62 73 GLN A N 1
ATOM 539 C CA . GLN A 1 73 ? 1.313 -21.942 5.135 1.00 72.62 73 GLN A CA 1
ATOM 540 C C . GLN A 1 73 ? 1.005 -20.729 6.022 1.00 72.62 73 GLN A C 1
ATOM 542 O O . GLN A 1 73 ? 0.097 -19.966 5.700 1.00 72.62 73 GLN A O 1
ATOM 547 N N . PHE A 1 74 ? 1.761 -20.521 7.103 1.00 78.88 74 PHE A N 1
ATOM 548 C CA . PHE A 1 74 ? 1.528 -19.457 8.077 1.00 78.88 74 PHE A CA 1
ATOM 549 C C . PHE A 1 74 ? 1.491 -18.070 7.432 1.00 78.88 74 PHE A C 1
ATOM 551 O O . PHE A 1 74 ? 0.523 -17.332 7.594 1.00 78.88 74 PHE A O 1
ATOM 558 N N . THR A 1 75 ? 2.498 -17.741 6.621 1.00 82.38 75 THR A N 1
ATOM 559 C CA . THR A 1 75 ? 2.618 -16.416 5.994 1.00 82.38 75 THR A CA 1
ATOM 560 C C . THR A 1 75 ? 1.553 -16.178 4.920 1.00 82.38 75 THR A C 1
ATOM 562 O O . THR A 1 75 ? 1.075 -15.058 4.769 1.00 82.38 75 THR A O 1
ATOM 565 N N . ARG A 1 76 ? 1.095 -17.234 4.231 1.00 86.19 76 ARG A N 1
ATOM 566 C CA . ARG A 1 76 ? -0.075 -17.163 3.335 1.00 86.19 76 ARG A CA 1
ATOM 567 C C . ARG A 1 76 ? -1.374 -16.956 4.106 1.00 86.19 76 ARG A C 1
ATOM 569 O O . ARG A 1 76 ? -2.233 -16.213 3.646 1.00 86.19 76 ARG A O 1
ATOM 576 N N . GLY A 1 77 ? -1.516 -17.606 5.261 1.00 85.69 77 GLY A N 1
ATOM 577 C CA . GLY A 1 77 ? -2.650 -17.415 6.162 1.00 85.69 77 GLY A CA 1
ATOM 578 C C . GLY A 1 77 ? -2.734 -15.975 6.662 1.00 85.69 77 GLY A C 1
ATOM 579 O O . GLY A 1 77 ? -3.796 -15.371 6.569 1.00 85.69 77 GLY A O 1
ATOM 580 N N . ILE A 1 78 ? -1.602 -15.405 7.090 1.00 85.88 78 ILE A N 1
ATOM 581 C CA . ILE A 1 78 ? -1.490 -13.983 7.442 1.00 85.88 78 ILE A CA 1
ATOM 582 C C . ILE A 1 78 ? -1.965 -13.100 6.291 1.00 85.88 78 ILE A C 1
ATOM 584 O O . ILE A 1 78 ? -2.901 -12.326 6.467 1.00 85.88 78 ILE A O 1
ATOM 588 N N . TYR A 1 79 ? -1.372 -13.267 5.106 1.00 90.44 79 TYR A N 1
ATOM 589 C CA . TYR A 1 79 ? -1.737 -12.495 3.921 1.00 90.44 79 TYR A CA 1
ATOM 590 C C . TYR A 1 79 ? -3.244 -12.568 3.624 1.00 90.44 79 TYR A C 1
ATOM 592 O O . TYR A 1 79 ? -3.885 -11.548 3.368 1.00 90.44 79 TYR A O 1
ATOM 600 N N . ALA A 1 80 ? -3.825 -13.770 3.676 1.00 91.75 80 ALA A N 1
ATOM 601 C CA . ALA A 1 80 ? -5.241 -13.985 3.399 1.00 91.75 80 ALA A CA 1
ATOM 602 C C . ALA A 1 80 ? -6.150 -13.309 4.436 1.00 91.75 80 ALA A C 1
ATOM 604 O O . ALA A 1 80 ? -7.166 -12.725 4.064 1.00 91.75 80 ALA A O 1
ATOM 605 N N . VAL A 1 81 ? -5.792 -13.366 5.724 1.00 90.81 81 VAL A N 1
ATOM 606 C CA . VAL A 1 81 ? -6.552 -12.681 6.776 1.00 90.81 81 VAL A CA 1
ATOM 607 C C . VAL A 1 81 ? -6.441 -11.169 6.601 1.00 90.81 81 VAL A C 1
ATOM 609 O O . VAL A 1 81 ? -7.474 -10.512 6.523 1.00 90.81 81 VAL A O 1
ATOM 612 N N . ASP A 1 82 ? -5.235 -10.620 6.470 1.00 92.50 82 ASP A N 1
ATOM 613 C CA . ASP A 1 82 ? -5.021 -9.170 6.374 1.00 92.50 82 ASP A CA 1
ATOM 614 C C . ASP A 1 82 ? -5.733 -8.576 5.153 1.00 92.50 82 ASP A C 1
ATOM 616 O O . ASP A 1 82 ? -6.514 -7.633 5.277 1.00 92.50 82 ASP A O 1
ATOM 620 N N . THR A 1 83 ? -5.591 -9.191 3.976 1.00 95.25 83 THR A N 1
ATOM 621 C CA . THR A 1 83 ? -6.287 -8.728 2.762 1.00 95.25 83 THR A CA 1
ATOM 622 C C . THR A 1 83 ? -7.809 -8.871 2.841 1.00 95.25 83 THR A C 1
ATOM 624 O O . THR A 1 83 ? -8.534 -8.002 2.344 1.00 95.25 83 THR A O 1
ATOM 627 N N . ALA A 1 84 ? -8.331 -9.915 3.497 1.00 94.88 84 ALA A N 1
ATOM 628 C CA . ALA A 1 84 ? -9.767 -10.050 3.739 1.00 94.88 84 ALA A CA 1
ATOM 629 C C . ALA A 1 84 ? -10.294 -8.965 4.692 1.00 94.88 84 ALA A C 1
ATOM 631 O O . ALA A 1 84 ? -11.397 -8.453 4.489 1.00 94.88 84 ALA A O 1
ATOM 632 N N . GLN A 1 85 ? -9.509 -8.597 5.707 1.00 94.69 85 GLN A N 1
ATOM 633 C CA . GLN A 1 85 ? -9.855 -7.546 6.664 1.00 94.69 85 GLN A CA 1
ATOM 634 C C . GLN A 1 85 ? -9.829 -6.168 6.012 1.00 94.69 85 GLN A C 1
ATOM 636 O O . GLN A 1 85 ? -10.814 -5.439 6.116 1.00 94.69 85 GLN A O 1
ATOM 641 N N . ILE A 1 86 ? -8.772 -5.851 5.261 1.00 96.00 86 ILE A N 1
ATOM 642 C CA . ILE A 1 86 ? -8.686 -4.612 4.481 1.00 96.00 86 ILE A CA 1
ATOM 643 C C . ILE A 1 86 ? -9.868 -4.524 3.515 1.00 96.00 86 ILE A C 1
ATOM 645 O O . ILE A 1 86 ? -10.558 -3.515 3.478 1.00 96.00 86 ILE A O 1
ATOM 649 N N . GLY A 1 87 ? -10.177 -5.604 2.791 1.00 95.25 87 GLY A N 1
ATOM 650 C CA . GLY A 1 87 ? -11.261 -5.620 1.807 1.00 95.25 87 GLY A CA 1
ATOM 651 C C . GLY A 1 87 ? -12.671 -5.400 2.369 1.00 95.25 87 GLY A C 1
ATOM 652 O O . GLY A 1 87 ? -13.582 -5.140 1.585 1.00 95.25 87 GLY A O 1
ATOM 653 N N . ARG A 1 88 ? -12.875 -5.510 3.689 1.00 95.25 88 ARG A N 1
ATOM 654 C CA . ARG A 1 88 ? -14.160 -5.215 4.349 1.00 95.25 88 ARG A CA 1
ATOM 655 C C . ARG A 1 88 ? -14.125 -3.982 5.250 1.00 95.25 88 ARG A C 1
ATOM 657 O O . ARG A 1 88 ? -15.179 -3.653 5.802 1.00 95.25 88 ARG A O 1
ATOM 664 N N . ALA A 1 89 ? -12.956 -3.372 5.430 1.00 96.94 89 ALA A N 1
ATOM 665 C CA . ALA A 1 89 ? -12.746 -2.255 6.335 1.00 96.94 89 ALA A CA 1
ATOM 666 C C . ALA A 1 89 ? -13.517 -1.011 5.878 1.00 96.94 89 ALA A C 1
ATOM 668 O O . ALA A 1 89 ? -13.739 -0.808 4.687 1.00 96.94 89 ALA A O 1
ATOM 669 N N . THR A 1 90 ? -13.922 -0.179 6.837 1.00 96.38 90 THR A N 1
ATOM 670 C CA . THR A 1 90 ? -14.511 1.144 6.547 1.00 96.38 90 THR A CA 1
ATOM 671 C C . THR A 1 90 ? -13.440 2.222 6.363 1.00 96.38 90 THR A C 1
ATOM 673 O O . THR A 1 90 ? -13.682 3.254 5.753 1.00 96.38 90 THR A O 1
ATOM 676 N N . LEU A 1 91 ? -12.242 1.983 6.901 1.00 97.12 91 LEU A N 1
ATOM 677 C CA . LEU A 1 91 ? -11.107 2.895 6.870 1.00 97.12 91 LEU A CA 1
ATOM 678 C C . LEU A 1 91 ? -9.822 2.091 7.043 1.00 97.12 91 LEU A C 1
ATOM 680 O O . LEU A 1 91 ? -9.774 1.174 7.864 1.00 97.12 91 LEU A O 1
ATOM 684 N N . VAL A 1 92 ? -8.777 2.469 6.319 1.00 96.69 92 VAL A N 1
ATOM 685 C CA . VAL A 1 92 ? -7.408 2.020 6.567 1.00 96.69 92 VAL A CA 1
ATOM 686 C C . VAL A 1 92 ? -6.610 3.180 7.140 1.00 96.69 92 VAL A C 1
ATOM 688 O O . VAL A 1 92 ? -6.586 4.265 6.569 1.00 96.69 92 VAL A O 1
ATOM 691 N N . VAL A 1 93 ? -5.951 2.962 8.273 1.00 94.62 93 VAL A N 1
ATOM 692 C CA . VAL A 1 93 ? -5.084 3.956 8.910 1.00 94.62 93 VAL A CA 1
ATOM 693 C C . VAL A 1 93 ? -3.660 3.441 8.887 1.00 94.62 93 VAL A C 1
ATOM 695 O O . VAL A 1 93 ? -3.377 2.374 9.425 1.00 94.62 93 VAL A O 1
ATOM 698 N N . ALA A 1 94 ? -2.763 4.205 8.281 1.00 90.88 94 ALA A N 1
ATOM 699 C CA . ALA A 1 94 ? -1.381 3.806 8.098 1.00 90.88 94 ALA A CA 1
ATOM 700 C C . ALA A 1 94 ? -0.429 4.785 8.790 1.00 90.88 94 ALA A C 1
ATOM 702 O O . ALA A 1 94 ? -0.313 5.924 8.326 1.00 90.88 94 ALA A O 1
ATOM 703 N N . PRO A 1 95 ? 0.264 4.384 9.872 1.00 86.81 95 PRO A N 1
ATOM 704 C CA . PRO A 1 95 ? 1.469 5.076 10.300 1.00 86.81 95 PRO A CA 1
ATOM 705 C C . PRO A 1 95 ? 2.505 5.034 9.182 1.00 86.81 95 PRO A C 1
ATOM 707 O O . PRO A 1 95 ? 2.919 3.970 8.725 1.00 86.81 95 PRO A O 1
ATOM 710 N N . ILE A 1 96 ? 2.929 6.211 8.755 1.00 80.81 96 ILE A N 1
ATOM 711 C CA . ILE A 1 96 ? 4.012 6.381 7.807 1.00 80.81 96 ILE A CA 1
ATOM 712 C C . ILE A 1 96 ? 5.183 6.991 8.579 1.00 80.81 96 ILE A C 1
ATOM 714 O O . ILE A 1 96 ? 5.321 8.210 8.719 1.00 80.81 96 ILE A O 1
ATOM 718 N N . GLU A 1 97 ? 5.976 6.093 9.152 1.00 68.94 97 GLU A N 1
ATOM 719 C CA . GLU A 1 97 ? 7.138 6.376 9.987 1.00 68.94 97 GLU A CA 1
ATOM 720 C C . GLU A 1 97 ? 8.415 6.001 9.226 1.00 68.94 97 GLU A C 1
ATOM 722 O O . GLU A 1 97 ? 8.480 4.937 8.618 1.00 68.94 97 GLU A O 1
ATOM 727 N N . ASP A 1 98 ? 9.447 6.833 9.346 1.00 59.81 98 ASP A N 1
ATOM 728 C CA . ASP A 1 98 ? 10.835 6.599 8.927 1.00 59.81 98 ASP A CA 1
ATOM 729 C C . ASP A 1 98 ? 11.197 6.797 7.432 1.00 59.81 98 ASP A C 1
ATOM 731 O O . ASP A 1 98 ? 10.350 7.053 6.573 1.00 59.81 98 ASP A O 1
ATOM 735 N N . LEU A 1 99 ? 12.509 6.739 7.163 1.00 48.69 99 LEU A N 1
ATOM 736 C CA . LEU A 1 99 ? 13.191 6.702 5.862 1.00 48.69 99 LEU A CA 1
ATOM 737 C C . LEU A 1 99 ? 12.899 5.409 5.083 1.00 48.69 99 LEU A C 1
ATOM 739 O O . LEU A 1 99 ? 12.941 5.418 3.855 1.00 48.69 99 LEU A O 1
ATOM 743 N N . ASN A 1 100 ? 12.587 4.319 5.793 1.00 52.62 100 ASN A N 1
ATOM 744 C CA . ASN A 1 100 ? 12.203 3.033 5.220 1.00 52.62 100 ASN A CA 1
ATOM 745 C C . ASN A 1 100 ? 10.695 2.848 5.370 1.00 52.62 100 ASN A C 1
ATOM 747 O O . ASN A 1 100 ? 10.209 2.298 6.358 1.00 52.62 100 ASN A O 1
ATOM 751 N N . LEU A 1 101 ? 9.962 3.333 4.373 1.00 73.56 101 LEU A N 1
ATOM 752 C CA . LEU A 1 101 ? 8.561 2.989 4.194 1.00 73.56 101 LEU A CA 1
ATOM 753 C C . LEU A 1 101 ? 8.437 1.474 4.040 1.00 73.56 101 LEU A C 1
ATOM 755 O O . LEU A 1 101 ? 8.858 0.918 3.030 1.00 73.56 101 LEU A O 1
ATOM 759 N N . ASP A 1 102 ? 7.864 0.828 5.051 1.00 83.44 102 ASP A N 1
ATOM 760 C CA . ASP A 1 102 ? 7.659 -0.617 5.083 1.00 83.44 102 ASP A CA 1
ATOM 761 C C . ASP A 1 102 ? 6.839 -1.068 3.863 1.00 83.44 102 ASP A C 1
ATOM 763 O O . ASP A 1 102 ? 5.714 -0.596 3.645 1.00 83.44 102 ASP A O 1
ATOM 767 N N . SER A 1 103 ? 7.391 -1.985 3.060 1.00 87.94 103 SER A N 1
ATOM 768 C CA . SER A 1 103 ? 6.720 -2.417 1.827 1.00 87.94 103 SER A CA 1
ATOM 769 C C . SER A 1 103 ? 5.396 -3.129 2.081 1.00 87.94 103 SER A C 1
ATOM 771 O O . SER A 1 103 ? 4.506 -3.069 1.232 1.00 87.94 103 SER A O 1
ATOM 773 N N . SER A 1 104 ? 5.212 -3.766 3.243 1.00 89.50 104 SER A N 1
ATOM 774 C CA . SER A 1 104 ? 3.909 -4.332 3.592 1.00 89.50 104 SER A CA 1
ATOM 775 C C . SER A 1 104 ? 2.880 -3.254 3.888 1.00 89.50 104 SER A C 1
ATOM 777 O O . SER A 1 104 ? 1.769 -3.376 3.385 1.00 89.50 104 SER A O 1
ATOM 779 N N . ILE A 1 105 ? 3.227 -2.196 4.628 1.00 90.38 105 ILE A N 1
ATOM 780 C CA . ILE A 1 105 ? 2.312 -1.060 4.817 1.00 90.38 105 ILE A CA 1
ATOM 781 C C . ILE A 1 105 ? 1.959 -0.480 3.448 1.00 90.38 105 ILE A C 1
ATOM 783 O O . ILE A 1 105 ? 0.784 -0.403 3.101 1.00 90.38 105 ILE A O 1
ATOM 787 N N . ALA A 1 106 ? 2.956 -0.158 2.620 1.00 92.88 106 ALA A N 1
ATOM 788 C CA . ALA A 1 106 ? 2.722 0.414 1.297 1.00 92.88 106 ALA A CA 1
ATOM 789 C C . ALA A 1 106 ? 1.835 -0.484 0.410 1.00 92.88 106 ALA A C 1
ATOM 791 O O . ALA A 1 106 ? 0.892 0.007 -0.215 1.00 92.88 106 ALA A O 1
ATOM 792 N N . PHE A 1 107 ? 2.069 -1.801 0.418 1.00 95.06 107 PHE A N 1
ATOM 793 C CA . PHE A 1 107 ? 1.201 -2.783 -0.232 1.00 95.06 107 PHE A CA 1
ATOM 794 C C . PHE A 1 107 ? -0.242 -2.702 0.281 1.00 95.06 107 PHE A C 1
ATOM 796 O O . PHE A 1 107 ? -1.175 -2.681 -0.521 1.00 95.06 107 PHE A O 1
ATOM 803 N N . GLU A 1 108 ? -0.451 -2.649 1.598 1.00 95.06 108 GLU A N 1
ATOM 804 C CA . GLU A 1 108 ? -1.785 -2.574 2.201 1.00 95.06 108 GLU A CA 1
ATOM 805 C C . GLU A 1 108 ? -2.524 -1.285 1.807 1.00 95.06 108 GLU A C 1
ATOM 807 O O . GLU A 1 108 ? -3.719 -1.356 1.520 1.00 95.06 108 GLU A O 1
ATOM 812 N N . LEU A 1 109 ? -1.833 -0.140 1.690 1.00 94.62 109 LEU A N 1
ATOM 813 C CA . LEU A 1 109 ? -2.420 1.103 1.154 1.00 94.62 109 LEU A CA 1
ATOM 814 C C . LEU A 1 109 ? -2.896 0.915 -0.288 1.00 94.62 109 LEU A C 1
ATOM 816 O O . LEU A 1 109 ? -4.017 1.290 -0.634 1.00 94.62 109 LEU A O 1
ATOM 820 N N . GLY A 1 110 ? -2.052 0.319 -1.133 1.00 96.06 110 GLY A N 1
ATOM 821 C CA . GLY A 1 110 ? -2.419 -0.008 -2.506 1.00 96.06 110 GLY A CA 1
ATOM 822 C C . GLY A 1 110 ? -3.640 -0.919 -2.568 1.00 96.06 110 GLY A C 1
ATOM 823 O O . GLY A 1 110 ? -4.606 -0.632 -3.277 1.00 96.06 110 GLY A O 1
ATOM 824 N N . PHE A 1 111 ? -3.630 -1.992 -1.777 1.00 97.44 111 PHE A N 1
ATOM 825 C CA . PHE A 1 111 ? -4.733 -2.942 -1.702 1.00 97.44 111 PHE A CA 1
ATOM 826 C C . PHE A 1 111 ? -6.025 -2.269 -1.220 1.00 97.44 111 PHE A C 1
ATOM 828 O O . PHE A 1 111 ? -7.082 -2.498 -1.800 1.00 97.44 111 PHE A O 1
ATOM 835 N N . ALA A 1 112 ? -5.957 -1.393 -0.216 1.00 96.25 112 ALA A N 1
ATOM 836 C CA . ALA A 1 112 ? -7.096 -0.605 0.253 1.00 96.25 112 ALA A CA 1
ATOM 837 C C . ALA A 1 112 ? -7.682 0.267 -0.866 1.00 96.25 112 ALA A C 1
ATOM 839 O O . ALA A 1 112 ? -8.886 0.201 -1.137 1.00 96.25 112 ALA A O 1
ATOM 840 N N . GLY A 1 113 ? -6.818 0.988 -1.589 1.00 94.94 113 GLY A N 1
ATOM 841 C CA . GLY A 1 113 ? -7.208 1.794 -2.744 1.00 94.94 113 GLY A CA 1
ATOM 842 C C . GLY A 1 113 ? -7.948 0.971 -3.801 1.00 94.94 113 GLY A C 1
ATOM 843 O O . GLY A 1 113 ? -9.011 1.373 -4.270 1.00 94.94 113 GLY A O 1
ATOM 844 N N . ALA A 1 114 ? -7.462 -0.231 -4.119 1.00 96.56 114 ALA A N 1
ATOM 845 C CA . ALA A 1 114 ? -8.109 -1.134 -5.076 1.00 96.56 114 ALA A CA 1
ATOM 846 C C . ALA A 1 114 ? -9.520 -1.561 -4.660 1.00 96.56 114 ALA A C 1
ATOM 848 O O . ALA A 1 114 ? -10.384 -1.784 -5.509 1.00 96.56 114 ALA A O 1
ATOM 849 N N . ARG A 1 115 ? -9.746 -1.702 -3.352 1.00 96.00 115 ARG A N 1
ATOM 850 C CA . ARG A 1 115 ? -11.030 -2.115 -2.774 1.00 96.00 115 ARG A CA 1
ATOM 851 C C . ARG A 1 115 ? -11.966 -0.938 -2.515 1.00 96.00 115 ARG A C 1
ATOM 853 O O . ARG A 1 115 ? -13.070 -1.158 -2.029 1.00 96.00 115 ARG A O 1
ATOM 860 N N . GLY A 1 116 ? -11.559 0.281 -2.872 1.00 94.75 116 GLY A N 1
ATOM 861 C CA . GLY A 1 116 ? -12.360 1.477 -2.643 1.00 94.75 116 GLY A CA 1
ATOM 862 C C . GLY A 1 116 ? -12.457 1.848 -1.163 1.00 94.75 116 GLY A C 1
ATOM 863 O O . GLY A 1 116 ? -13.425 2.491 -0.772 1.00 94.75 116 GLY A O 1
ATOM 864 N N . VAL A 1 117 ? -11.495 1.418 -0.341 1.00 95.69 117 VAL A N 1
ATOM 865 C CA . VAL A 1 117 ? -11.459 1.721 1.093 1.00 95.69 117 VAL A CA 1
ATOM 866 C C . VAL A 1 117 ? -10.660 3.007 1.296 1.00 95.69 117 VAL A C 1
ATOM 868 O O . VAL A 1 117 ? -9.536 3.093 0.790 1.00 95.69 117 VAL A O 1
ATOM 871 N N . PRO A 1 118 ? -11.201 4.013 2.006 1.00 95.69 118 PRO A N 1
ATOM 872 C CA . PRO A 1 118 ? -10.475 5.247 2.252 1.00 95.69 118 PRO A CA 1
ATOM 873 C C . PRO A 1 118 ? -9.247 4.981 3.120 1.00 95.69 118 PRO A C 1
ATOM 875 O O . PRO A 1 118 ? -9.251 4.122 4.006 1.00 95.69 118 PRO A O 1
ATOM 878 N N . VAL A 1 119 ? -8.195 5.747 2.857 1.00 95.12 119 VAL A N 1
ATOM 879 C CA . VAL A 1 119 ? -6.932 5.681 3.586 1.00 95.12 119 VAL A CA 1
ATOM 880 C C . VAL A 1 119 ? -6.748 6.980 4.370 1.00 95.12 119 VAL A C 1
ATOM 882 O O . VAL A 1 119 ? -7.114 8.065 3.912 1.00 95.12 119 VAL A O 1
ATOM 885 N N . LEU A 1 120 ? -6.204 6.852 5.577 1.00 95.12 120 LEU A N 1
ATOM 886 C CA . LEU A 1 120 ? -5.663 7.938 6.380 1.00 95.12 120 LEU A CA 1
ATOM 887 C C . LEU A 1 120 ? -4.195 7.615 6.660 1.00 95.12 120 LEU A C 1
ATOM 889 O O . LEU A 1 120 ? -3.885 6.715 7.441 1.00 95.12 120 LEU A O 1
ATOM 893 N N . SER A 1 121 ? -3.281 8.351 6.036 1.00 91.94 121 SER A N 1
ATOM 894 C CA . SER A 1 121 ? -1.850 8.250 6.324 1.00 91.94 121 SER A CA 1
ATOM 895 C C . SER A 1 121 ? -1.463 9.212 7.443 1.00 91.94 121 SER A C 1
ATOM 897 O O . SER A 1 121 ? -1.616 10.424 7.306 1.00 91.94 121 SER A O 1
ATOM 899 N N . ALA A 1 122 ? -0.957 8.673 8.547 1.00 89.56 122 ALA A N 1
ATOM 900 C CA . ALA A 1 122 ? -0.462 9.435 9.685 1.00 89.56 122 ALA A CA 1
ATOM 901 C C . ALA A 1 122 ? 1.065 9.525 9.609 1.00 89.56 122 ALA A C 1
ATOM 903 O O . ALA A 1 122 ? 1.772 8.555 9.875 1.00 89.56 122 ALA A O 1
ATOM 904 N N . LEU A 1 123 ? 1.574 10.691 9.229 1.00 85.62 123 LEU A N 1
ATOM 905 C CA . LEU A 1 123 ? 2.998 10.976 9.154 1.00 85.62 123 LEU A CA 1
ATOM 906 C C . LEU A 1 123 ? 3.489 11.438 10.520 1.00 85.62 123 LEU A C 1
ATOM 908 O O . LEU A 1 123 ? 3.027 12.449 11.049 1.00 85.62 123 LEU A O 1
ATOM 912 N N . GLN A 1 124 ? 4.473 10.723 11.051 1.00 74.62 124 GLN A N 1
ATOM 913 C CA . GLN A 1 124 ? 5.181 11.103 12.278 1.00 74.62 124 GLN A CA 1
ATOM 914 C C . GLN A 1 124 ? 6.589 11.648 11.973 1.00 74.62 124 GLN A C 1
ATOM 916 O O . GLN A 1 124 ? 7.470 11.660 12.831 1.00 74.62 124 GLN A O 1
ATOM 921 N N . ASN A 1 125 ? 6.816 12.071 10.723 1.00 66.00 125 ASN A N 1
ATOM 922 C CA . ASN A 1 125 ? 8.145 12.154 10.130 1.00 66.00 125 ASN A CA 1
ATOM 923 C C . ASN A 1 125 ? 8.737 13.563 9.990 1.00 66.00 125 ASN A C 1
ATOM 925 O O . ASN A 1 125 ? 8.103 14.515 9.531 1.00 66.00 125 ASN A O 1
ATOM 929 N N . VAL A 1 126 ? 10.050 13.594 10.246 1.00 60.66 126 VAL A N 1
ATOM 930 C CA . VAL A 1 126 ? 11.062 14.610 9.881 1.00 60.66 126 VAL A CA 1
ATOM 931 C C . VAL A 1 126 ? 11.436 14.566 8.398 1.00 60.66 126 VAL A C 1
ATOM 933 O O . VAL A 1 126 ? 11.990 15.522 7.859 1.00 60.66 126 VAL A O 1
ATOM 936 N N . VAL A 1 127 ? 11.185 13.428 7.746 1.00 67.75 127 VAL A N 1
ATOM 937 C CA . VAL A 1 127 ? 11.621 13.155 6.377 1.00 67.75 127 VAL A CA 1
ATOM 938 C C . VAL A 1 127 ? 10.622 13.750 5.395 1.00 67.75 127 VAL A C 1
ATOM 940 O O . VAL A 1 127 ? 9.404 13.618 5.542 1.00 67.75 127 VAL A O 1
ATOM 943 N N . ARG A 1 128 ? 11.150 14.420 4.375 1.00 78.81 128 ARG A N 1
ATOM 944 C CA . ARG A 1 128 ? 10.393 14.849 3.205 1.00 78.81 128 ARG A CA 1
ATOM 945 C C . ARG A 1 128 ? 11.074 14.301 1.959 1.00 78.81 128 ARG A C 1
ATOM 947 O O . ARG A 1 128 ? 12.297 14.338 1.845 1.00 78.81 128 ARG A O 1
ATOM 954 N N . PHE A 1 129 ? 10.278 13.806 1.022 1.00 79.94 129 PHE A N 1
ATOM 955 C CA . PHE A 1 129 ? 10.768 13.212 -0.212 1.00 79.94 129 PHE A CA 1
ATOM 956 C C . PHE A 1 129 ? 11.065 14.318 -1.208 1.00 79.94 129 PHE A C 1
ATOM 958 O O . PHE A 1 129 ? 10.151 14.976 -1.703 1.00 79.94 129 PHE A O 1
ATOM 965 N N . ARG A 1 130 ? 12.350 14.540 -1.487 1.00 84.69 130 ARG A N 1
ATOM 966 C CA . ARG A 1 130 ? 12.778 15.455 -2.540 1.00 84.69 130 ARG A CA 1
ATOM 967 C C . ARG A 1 130 ? 12.972 14.683 -3.838 1.00 84.69 130 ARG A C 1
ATOM 969 O O . ARG A 1 130 ? 13.885 13.871 -3.942 1.00 84.69 130 ARG A O 1
ATOM 976 N N . HIS A 1 131 ? 12.147 14.978 -4.832 1.00 84.81 131 HIS A N 1
ATOM 977 C CA . HIS A 1 131 ? 12.257 14.386 -6.156 1.00 84.81 131 HIS A CA 1
ATOM 978 C C . HIS A 1 131 ? 13.515 14.922 -6.868 1.00 84.81 131 HIS A C 1
ATOM 980 O O . HIS A 1 131 ? 13.618 16.142 -7.055 1.00 84.81 131 HIS A O 1
ATOM 986 N N . PRO A 1 132 ? 14.483 14.072 -7.263 1.00 82.88 132 PRO A N 1
ATOM 987 C CA . PRO A 1 132 ? 15.805 14.535 -7.697 1.00 82.88 132 PRO A CA 1
ATOM 988 C C . PRO A 1 132 ? 15.771 15.472 -8.909 1.00 82.88 132 PRO A C 1
ATOM 990 O O . PRO A 1 132 ? 16.481 16.475 -8.937 1.00 82.88 132 PRO A O 1
ATOM 993 N N . ALA A 1 133 ? 14.922 15.169 -9.893 1.00 84.81 133 ALA A N 1
ATOM 994 C CA . ALA A 1 133 ? 14.882 15.876 -11.171 1.00 84.81 133 ALA A CA 1
ATOM 995 C C . ALA A 1 133 ? 14.194 17.246 -11.125 1.00 84.81 133 ALA A C 1
ATOM 997 O O . ALA A 1 133 ? 14.543 18.116 -11.924 1.00 84.81 133 ALA A O 1
ATOM 998 N N . SER A 1 134 ? 13.236 17.436 -10.216 1.00 83.88 134 SER A N 1
ATOM 999 C CA . SER A 1 134 ? 12.430 18.658 -10.109 1.00 83.88 134 SER A CA 1
ATOM 1000 C C . SER A 1 134 ? 12.732 19.456 -8.841 1.00 83.88 134 SER A C 1
ATOM 1002 O O . SER A 1 134 ? 12.326 20.607 -8.715 1.00 83.88 134 SER A O 1
ATOM 1004 N N . GLY A 1 135 ? 13.421 18.850 -7.866 1.00 87.06 135 GLY A N 1
ATOM 1005 C CA . GLY A 1 135 ? 13.636 19.422 -6.537 1.00 87.06 135 GLY A CA 1
ATOM 1006 C C . GLY A 1 135 ? 12.362 19.514 -5.696 1.00 87.06 135 GLY A C 1
ATOM 1007 O O . GLY A 1 135 ? 12.399 20.083 -4.605 1.00 87.06 135 GLY A O 1
ATOM 1008 N N . VAL A 1 136 ? 11.253 18.966 -6.192 1.00 87.88 136 VAL A N 1
ATOM 1009 C CA . VAL A 1 136 ? 9.938 19.020 -5.565 1.00 87.88 136 VAL A CA 1
ATOM 1010 C C . VAL A 1 136 ? 9.950 18.226 -4.265 1.00 87.88 136 VAL A C 1
ATOM 1012 O O . VAL A 1 136 ? 10.391 17.083 -4.244 1.00 87.88 136 VAL A O 1
ATOM 1015 N N . VAL A 1 137 ? 9.445 18.829 -3.191 1.00 86.94 137 VAL A N 1
ATOM 1016 C CA . VAL A 1 137 ? 9.384 18.212 -1.863 1.00 86.94 137 VAL A CA 1
ATOM 1017 C C . VAL A 1 137 ? 7.956 17.748 -1.579 1.00 86.94 137 VAL A C 1
ATOM 1019 O O . VAL A 1 137 ? 7.019 18.543 -1.659 1.00 86.94 137 VAL A O 1
ATOM 1022 N N . SER A 1 138 ? 7.788 16.467 -1.262 1.00 84.50 138 SER A N 1
ATOM 1023 C CA . SER A 1 138 ? 6.504 15.837 -0.945 1.00 84.50 138 SER A CA 1
ATOM 1024 C C . SER A 1 138 ? 6.542 15.154 0.428 1.00 84.50 138 SER A C 1
ATOM 1026 O O 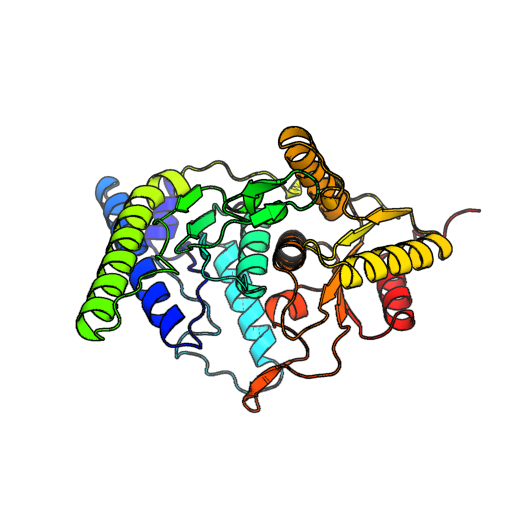. SER A 1 138 ? 7.594 14.666 0.847 1.00 84.50 138 SER A O 1
ATOM 1028 N N . PRO A 1 139 ? 5.405 15.095 1.142 1.00 82.38 139 PRO A N 1
ATOM 1029 C CA . PRO A 1 139 ? 5.319 14.395 2.424 1.00 82.38 139 PRO A CA 1
ATOM 1030 C C . PRO A 1 139 ? 5.305 12.864 2.269 1.00 82.38 139 PRO A C 1
ATOM 1032 O O . PRO A 1 139 ? 5.739 12.152 3.167 1.00 82.38 139 PRO A O 1
ATOM 1035 N N . LEU A 1 140 ? 4.854 12.369 1.115 1.00 86.75 140 LEU A N 1
ATOM 1036 C CA . LEU A 1 140 ? 4.818 10.958 0.736 1.00 86.75 140 LEU A CA 1
ATOM 1037 C C . LEU A 1 140 ? 5.562 10.752 -0.589 1.00 86.75 140 LEU A C 1
ATOM 1039 O O . LEU A 1 140 ? 5.708 11.715 -1.355 1.00 86.75 140 LEU A O 1
ATOM 1043 N N . PRO A 1 141 ? 5.976 9.513 -0.908 1.00 88.44 141 PRO A N 1
ATOM 1044 C CA . PRO A 1 141 ? 6.404 9.185 -2.254 1.00 88.44 141 PRO A CA 1
ATOM 1045 C C . PRO A 1 141 ? 5.310 9.502 -3.283 1.00 88.44 141 PRO A C 1
ATOM 1047 O O . PRO A 1 141 ? 4.111 9.403 -2.969 1.00 88.44 141 PRO A O 1
ATOM 1050 N N . PRO A 1 142 ? 5.702 9.878 -4.508 1.00 90.56 142 PRO A N 1
ATOM 1051 C CA . PRO A 1 142 ? 4.774 10.255 -5.567 1.00 90.56 142 PRO A CA 1
ATOM 1052 C C . PRO A 1 142 ? 3.606 9.275 -5.784 1.00 90.56 142 PRO A C 1
ATOM 1054 O O . PRO A 1 14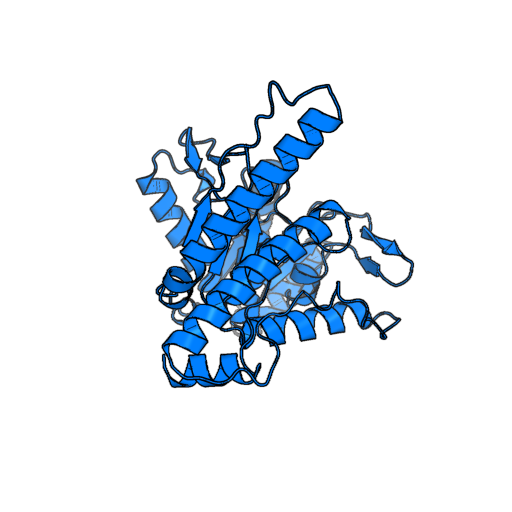2 ? 2.458 9.718 -5.784 1.00 90.56 142 PRO A O 1
ATOM 1057 N N . LEU A 1 143 ? 3.849 7.962 -5.882 1.00 92.69 143 LEU A N 1
ATOM 1058 C CA . LEU A 1 143 ? 2.790 6.969 -6.126 1.00 92.69 143 LEU A CA 1
ATOM 1059 C C . LEU A 1 143 ? 1.906 6.679 -4.904 1.00 92.69 143 LEU A C 1
ATOM 1061 O O . LEU A 1 143 ? 0.765 6.251 -5.069 1.00 92.69 143 LEU A O 1
ATOM 1065 N N . LEU A 1 144 ? 2.390 6.926 -3.683 1.00 91.19 144 LEU A N 1
ATOM 1066 C CA . LEU A 1 144 ? 1.59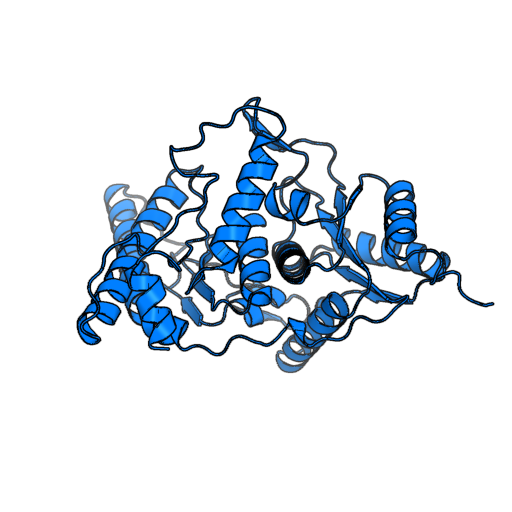1 6.749 -2.461 1.00 91.19 144 LEU A CA 1
ATOM 1067 C C . LEU A 1 144 ? 0.629 7.920 -2.236 1.00 91.19 144 LEU A C 1
ATOM 1069 O O . LEU A 1 144 ? -0.444 7.737 -1.667 1.00 91.19 144 LEU A O 1
ATOM 1073 N N . THR A 1 145 ? 0.993 9.117 -2.698 1.00 89.69 145 THR A N 1
ATOM 1074 C CA . THR A 1 145 ? 0.198 10.342 -2.524 1.00 89.69 145 THR A CA 1
ATOM 1075 C C . THR A 1 145 ? -1.264 10.191 -2.983 1.00 89.69 145 THR A C 1
ATOM 1077 O O . THR A 1 145 ? -2.155 10.477 -2.184 1.00 89.69 145 THR A O 1
ATOM 1080 N N . PRO A 1 146 ? -1.568 9.707 -4.206 1.00 91.44 146 PRO A N 1
ATOM 1081 C CA . PRO A 1 146 ? -2.954 9.523 -4.643 1.00 91.44 146 PRO A CA 1
ATOM 1082 C C . PRO A 1 146 ? -3.684 8.358 -3.951 1.00 91.44 146 PRO A C 1
ATOM 1084 O O . PRO A 1 146 ? -4.905 8.269 -4.063 1.00 91.44 146 PRO A O 1
ATOM 1087 N N . LEU A 1 147 ? -2.972 7.470 -3.249 1.00 90.69 147 LEU A N 1
ATOM 1088 C CA . LEU A 1 147 ? -3.559 6.351 -2.502 1.00 90.69 147 LEU A CA 1
ATOM 1089 C C . LEU A 1 147 ? -3.914 6.734 -1.062 1.00 90.69 147 LEU A C 1
ATOM 1091 O O . LEU A 1 147 ? -4.836 6.163 -0.492 1.00 90.69 147 LEU A O 1
ATOM 1095 N N . ALA A 1 148 ? -3.199 7.699 -0.483 1.00 87.62 148 ALA A N 1
ATOM 1096 C CA . ALA A 1 148 ? -3.301 8.057 0.926 1.00 87.62 148 ALA A CA 1
ATOM 1097 C C . ALA A 1 148 ? -4.614 8.739 1.325 1.00 87.62 148 ALA A C 1
ATOM 1099 O O . ALA A 1 148 ? -4.896 8.764 2.513 1.00 87.62 148 ALA A O 1
ATOM 1100 N N . GLY A 1 149 ? -5.403 9.277 0.384 1.00 85.56 149 GLY A N 1
ATOM 1101 C CA . GLY A 1 149 ? -6.706 9.910 0.638 1.00 85.56 149 GLY A CA 1
ATOM 1102 C C . GLY A 1 149 ? -6.632 11.132 1.561 1.00 85.56 149 GLY A C 1
ATOM 1103 O O . GLY A 1 149 ? -6.641 12.271 1.098 1.00 85.56 149 GLY A O 1
ATOM 1104 N N . THR A 1 150 ? -6.555 10.887 2.870 1.00 92.31 150 THR A N 1
ATOM 1105 C CA . THR A 1 150 ? -6.310 11.888 3.915 1.00 92.31 150 THR A CA 1
ATOM 1106 C C . THR A 1 150 ? -4.897 11.741 4.472 1.00 92.31 150 THR A C 1
ATOM 1108 O O . THR A 1 150 ? -4.498 10.665 4.905 1.00 92.31 150 THR A O 1
ATOM 1111 N N . VAL A 1 151 ? -4.147 12.840 4.534 1.00 90.56 151 VAL A N 1
ATOM 1112 C CA . VAL A 1 151 ? -2.804 12.857 5.127 1.00 90.56 151 VAL A CA 1
ATOM 1113 C C . VAL A 1 151 ? -2.813 13.730 6.373 1.00 90.56 151 VAL A C 1
ATOM 1115 O O . VAL A 1 151 ? -3.158 14.909 6.312 1.00 90.56 151 VAL A O 1
ATOM 1118 N N . VAL A 1 152 ? -2.414 13.147 7.498 1.00 89.75 152 VAL A N 1
ATOM 1119 C CA . VAL A 1 152 ? -2.160 13.852 8.753 1.00 89.75 152 VAL A CA 1
ATOM 1120 C C . VAL A 1 152 ? -0.655 13.988 8.919 1.00 89.75 152 VAL A C 1
ATOM 1122 O O . VAL A 1 152 ? 0.052 12.987 8.933 1.00 89.75 152 VAL A O 1
ATOM 1125 N N . ASP A 1 153 ? -0.170 15.217 9.051 1.00 86.75 153 ASP A N 1
ATOM 1126 C CA . ASP A 1 153 ? 1.236 15.519 9.319 1.00 86.75 153 ASP A CA 1
ATOM 1127 C C . ASP A 1 153 ? 1.376 16.019 10.760 1.00 86.75 153 ASP A C 1
ATOM 1129 O O . ASP A 1 153 ? 1.095 17.182 11.065 1.00 86.75 153 ASP A O 1
ATOM 1133 N N . ALA A 1 154 ? 1.796 15.121 11.658 1.00 75.56 154 ALA A N 1
ATOM 1134 C CA . ALA A 1 154 ? 1.959 15.407 13.087 1.00 75.56 154 ALA A CA 1
ATOM 1135 C C . ALA A 1 154 ? 3.187 16.262 13.420 1.00 75.56 154 ALA A C 1
ATOM 1137 O O . ALA A 1 154 ? 3.444 16.570 14.592 1.00 75.56 154 ALA A O 1
ATOM 1138 N N . GLY A 1 155 ? 3.884 16.719 12.380 1.00 68.50 155 GLY A N 1
ATOM 1139 C CA . GLY A 1 155 ? 5.042 17.581 12.468 1.00 68.50 155 GLY A CA 1
ATOM 1140 C C . GLY A 1 155 ? 6.345 16.798 12.549 1.00 68.50 155 GLY A C 1
ATOM 1141 O O . GLY A 1 155 ? 6.387 15.590 12.774 1.00 68.50 155 GLY A O 1
ATOM 1142 N N . ALA A 1 156 ? 7.434 17.531 12.349 1.00 63.47 156 ALA A N 1
ATOM 1143 C CA . ALA A 1 156 ? 8.777 16.987 12.368 1.00 63.47 156 ALA A CA 1
ATOM 1144 C C . ALA A 1 156 ? 9.200 16.615 13.798 1.00 63.47 156 ALA A C 1
ATOM 1146 O O . ALA A 1 156 ? 9.104 17.434 14.713 1.00 63.47 156 ALA A O 1
ATOM 1147 N N . PHE A 1 157 ? 9.725 15.403 13.973 1.00 65.44 157 PHE A N 1
ATOM 1148 C CA . PHE A 1 157 ? 10.537 15.060 15.137 1.00 65.44 157 PHE A CA 1
ATOM 1149 C C . PHE A 1 157 ? 11.943 15.636 14.905 1.00 65.44 157 PHE A C 1
ATOM 1151 O O . PHE A 1 157 ? 12.618 15.167 14.000 1.00 65.44 157 PHE A O 1
ATOM 1158 N N . PRO A 1 158 ? 12.402 16.683 15.605 1.00 60.41 158 PRO A N 1
ATOM 1159 C CA . PRO A 1 158 ? 13.674 17.331 15.291 1.00 60.41 158 PRO A CA 1
ATOM 1160 C C . PRO A 1 158 ? 14.829 16.316 15.321 1.00 60.41 158 PRO A C 1
ATOM 1162 O O . PRO A 1 158 ? 15.163 15.771 16.371 1.00 60.41 158 PRO A O 1
ATOM 1165 N N . ALA A 1 159 ? 15.423 16.048 14.152 1.00 57.81 159 ALA A N 1
ATOM 1166 C CA . ALA A 1 159 ? 16.604 15.190 14.039 1.00 57.81 159 ALA A CA 1
ATOM 1167 C C . ALA A 1 159 ? 17.828 15.864 14.685 1.00 57.81 159 ALA A C 1
ATOM 1169 O O . ALA A 1 159 ? 18.634 15.204 15.340 1.00 57.81 159 ALA A O 1
ATOM 1170 N N . ASP A 1 160 ? 17.903 17.193 14.571 1.00 58.62 160 ASP A N 1
ATOM 1171 C CA . ASP A 1 160 ? 18.911 18.027 15.214 1.00 58.62 160 ASP A CA 1
ATOM 1172 C C . ASP A 1 160 ? 18.363 18.593 16.529 1.00 58.62 160 ASP A C 1
ATOM 1174 O O . ASP A 1 160 ? 17.332 19.265 16.554 1.00 58.62 160 ASP A O 1
ATOM 1178 N N . GLY A 1 161 ? 19.065 18.346 17.637 1.00 62.38 161 GLY A N 1
ATOM 1179 C CA . GLY A 1 161 ? 18.695 18.902 18.943 1.00 62.38 161 GLY A CA 1
ATOM 1180 C C . GLY A 1 161 ? 17.724 18.054 19.766 1.00 62.38 161 GLY A C 1
ATOM 1181 O O . GLY A 1 161 ? 17.151 18.573 20.724 1.00 62.38 161 GLY A O 1
ATOM 1182 N N . ALA A 1 162 ? 17.568 16.761 19.449 1.00 69.75 162 ALA A N 1
ATOM 1183 C CA . ALA A 1 162 ? 16.912 15.824 20.357 1.00 69.75 162 ALA A CA 1
ATOM 1184 C C . ALA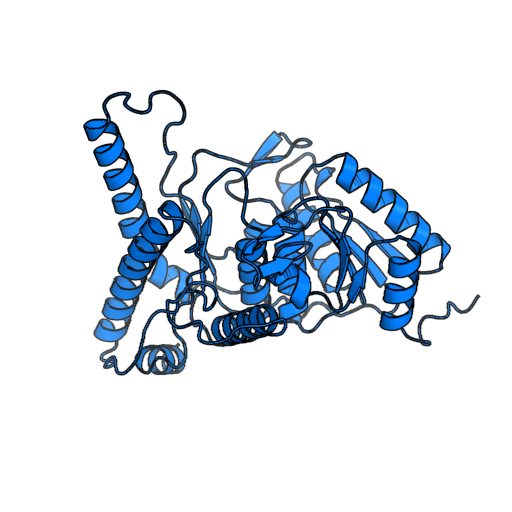 A 1 162 ? 17.549 15.928 21.763 1.00 69.75 162 ALA A C 1
ATOM 1186 O O . ALA A 1 162 ? 18.786 15.961 21.867 1.00 69.75 162 ALA A O 1
ATOM 1187 N N . PRO A 1 163 ? 16.745 16.011 22.843 1.00 79.19 163 PRO A N 1
ATOM 1188 C CA . PRO A 1 163 ? 17.285 16.104 24.191 1.00 79.19 163 PRO A CA 1
ATOM 1189 C C . PRO A 1 163 ? 18.245 14.944 24.470 1.00 79.19 163 PRO A C 1
ATOM 1191 O O . PRO A 1 163 ? 17.924 13.787 24.214 1.00 79.19 163 PRO A O 1
ATOM 1194 N N . ARG A 1 164 ? 19.442 15.255 24.980 1.00 83.88 164 ARG A N 1
ATOM 1195 C CA . ARG A 1 164 ? 20.412 14.228 25.411 1.00 83.88 164 ARG A CA 1
ATOM 1196 C C . ARG A 1 164 ? 20.033 13.603 26.750 1.00 83.88 164 ARG A C 1
ATOM 1198 O O . ARG A 1 164 ? 20.500 12.515 27.068 1.00 83.88 164 ARG A O 1
ATOM 1205 N N . ASP A 1 165 ? 19.240 14.328 27.530 1.00 90.50 165 ASP A N 1
ATOM 1206 C CA . ASP A 1 165 ? 18.660 13.843 28.771 1.00 90.50 165 ASP A CA 1
ATOM 1207 C C . ASP A 1 165 ? 17.542 12.825 28.462 1.00 90.50 165 ASP A C 1
ATOM 1209 O O . ASP A 1 165 ? 16.626 13.163 27.704 1.00 90.50 165 ASP A O 1
ATOM 1213 N N . PRO A 1 166 ? 17.605 11.592 29.002 1.00 89.25 166 PRO A N 1
ATOM 1214 C CA . PRO A 1 166 ? 16.628 10.547 28.707 1.00 89.25 166 PRO A CA 1
ATOM 1215 C C . PRO A 1 166 ? 15.188 10.921 29.065 1.00 89.25 166 PRO A C 1
ATOM 1217 O O . PRO A 1 166 ? 14.284 10.634 28.284 1.00 89.25 166 PRO A O 1
ATOM 1220 N N . ASP A 1 167 ? 14.965 11.583 30.202 1.00 91.38 167 ASP A N 1
ATOM 1221 C CA . ASP A 1 167 ? 13.617 11.947 30.647 1.00 91.38 167 ASP A CA 1
ATOM 1222 C C . ASP A 1 167 ? 13.017 13.023 29.735 1.00 91.38 167 ASP A C 1
ATOM 1224 O O . ASP A 1 167 ? 11.873 12.905 29.290 1.00 91.38 167 ASP A O 1
ATOM 1228 N N . ALA A 1 168 ? 13.814 14.028 29.362 1.00 87.19 168 ALA A N 1
ATOM 1229 C CA . ALA A 1 168 ? 13.418 15.029 28.378 1.00 87.19 168 ALA A CA 1
ATOM 1230 C C . ALA A 1 168 ? 13.162 14.421 26.987 1.00 87.19 168 ALA A C 1
ATOM 1232 O O . ALA A 1 168 ? 12.234 14.842 26.295 1.00 87.19 168 ALA A O 1
ATOM 1233 N N . TYR A 1 169 ? 13.946 13.421 26.569 1.00 84.19 169 TYR A N 1
ATOM 1234 C CA . TYR A 1 169 ? 13.720 12.704 25.312 1.00 84.19 169 TYR A CA 1
ATOM 1235 C C . TYR A 1 169 ? 12.402 11.919 25.340 1.00 84.19 169 TYR A C 1
ATOM 1237 O O . TYR A 1 169 ? 11.608 12.014 24.404 1.00 84.19 169 TYR A O 1
ATOM 1245 N N . LEU A 1 170 ? 12.131 11.191 26.427 1.00 86.38 170 LEU A N 1
ATOM 1246 C CA . LEU A 1 170 ? 10.888 10.436 26.597 1.00 86.38 170 LEU A CA 1
ATOM 1247 C C . LEU A 1 170 ? 9.661 11.352 26.637 1.00 86.38 170 LEU A C 1
ATOM 1249 O O . LEU A 1 170 ? 8.670 11.057 25.971 1.00 86.38 170 LEU A O 1
ATOM 1253 N N . ALA A 1 171 ? 9.736 12.482 27.347 1.00 88.00 171 ALA A N 1
ATOM 1254 C CA . ALA A 1 171 ? 8.679 13.492 27.343 1.00 88.00 171 ALA A CA 1
ATOM 1255 C C . ALA A 1 171 ? 8.428 14.037 25.927 1.00 88.00 171 ALA A C 1
ATOM 1257 O O . ALA A 1 171 ? 7.285 14.162 25.494 1.00 88.00 171 ALA A O 1
ATOM 1258 N N . HIS A 1 172 ? 9.494 14.279 25.162 1.00 84.12 172 HIS A N 1
ATOM 1259 C CA . HIS A 1 172 ? 9.379 14.746 23.784 1.00 84.12 172 HIS A CA 1
ATOM 1260 C C . HIS A 1 172 ? 8.711 13.717 22.852 1.00 84.12 172 HIS A C 1
ATOM 1262 O O . HIS A 1 172 ? 7.872 14.080 22.022 1.00 84.12 172 HIS A O 1
ATOM 1268 N N . VAL A 1 173 ? 9.050 12.431 22.999 1.00 83.88 173 VAL A N 1
ATOM 1269 C CA . VAL A 1 173 ? 8.381 11.327 22.289 1.00 83.88 173 VAL A CA 1
ATOM 1270 C C . VAL A 1 173 ? 6.901 11.260 22.670 1.00 83.88 173 VAL A C 1
ATOM 1272 O O . VAL A 1 173 ? 6.049 11.173 21.786 1.00 83.88 173 VAL A O 1
ATOM 1275 N N . GLU A 1 174 ? 6.575 11.354 23.959 1.00 88.00 174 GLU A N 1
ATOM 1276 C CA . GLU A 1 174 ? 5.192 11.340 24.445 1.00 88.00 174 GLU A CA 1
ATOM 1277 C C . GLU A 1 174 ? 4.363 12.499 23.873 1.00 88.00 174 GLU A C 1
ATOM 1279 O O . GLU A 1 174 ? 3.232 12.292 23.423 1.00 88.00 174 GLU A O 1
ATOM 1284 N N . ASP A 1 175 ? 4.936 13.702 23.812 1.00 87.44 175 ASP A N 1
ATOM 1285 C CA . ASP A 1 175 ? 4.290 14.867 23.210 1.00 87.44 175 ASP A CA 1
ATOM 1286 C C . ASP A 1 175 ? 4.020 14.652 21.713 1.00 87.44 175 ASP A C 1
ATOM 1288 O O . ASP A 1 175 ? 2.946 14.996 21.214 1.00 87.44 175 ASP A O 1
ATOM 1292 N N . ALA A 1 176 ? 4.974 14.071 20.976 1.00 85.00 176 ALA A N 1
ATOM 1293 C CA . ALA A 1 176 ? 4.810 13.768 19.553 1.00 85.00 176 ALA A CA 1
ATOM 1294 C C . ALA A 1 176 ? 3.712 12.722 19.302 1.00 85.00 176 ALA A C 1
ATOM 1296 O O . ALA A 1 176 ? 2.866 12.899 18.416 1.00 85.00 176 ALA A O 1
ATOM 1297 N N . LEU A 1 177 ? 3.672 11.667 20.119 1.00 86.94 177 LEU A N 1
ATOM 1298 C CA . LEU A 1 177 ? 2.620 10.653 20.063 1.00 86.94 177 LEU A CA 1
ATOM 1299 C C . LEU A 1 177 ? 1.252 11.251 20.405 1.00 86.94 177 LEU A C 1
ATOM 1301 O O . LEU A 1 177 ? 0.284 10.994 19.693 1.00 86.94 177 LEU A O 1
ATOM 1305 N N . THR A 1 178 ? 1.177 12.097 21.434 1.00 91.12 178 THR A N 1
ATOM 1306 C CA . THR A 1 178 ? -0.058 12.783 21.846 1.00 91.12 178 THR A CA 1
ATOM 1307 C C . THR A 1 178 ? -0.580 13.716 20.753 1.00 91.12 178 THR A C 1
ATOM 1309 O O . THR A 1 178 ? -1.776 13.702 20.452 1.00 91.12 178 THR A O 1
ATOM 1312 N N . ARG A 1 179 ? 0.303 14.487 20.100 1.00 89.88 179 ARG A N 1
ATOM 1313 C CA . ARG A 1 179 ? -0.070 15.313 18.938 1.00 89.88 179 ARG A CA 1
ATOM 1314 C C . ARG A 1 179 ? -0.598 14.462 17.790 1.00 89.88 179 ARG A C 1
ATOM 1316 O O . ARG A 1 179 ? -1.657 14.780 17.252 1.00 89.88 179 ARG A O 1
ATOM 1323 N N . THR A 1 180 ? 0.105 13.381 17.445 1.00 88.69 180 THR A N 1
ATOM 1324 C CA . THR A 1 180 ? -0.331 12.472 16.373 1.00 88.69 180 THR A CA 1
ATOM 1325 C C . THR A 1 180 ? -1.712 11.908 16.674 1.00 88.69 180 THR A C 1
ATOM 1327 O O . THR A 1 180 ? -2.602 11.948 15.831 1.00 88.69 180 THR A O 1
ATOM 1330 N N . GLU A 1 181 ? -1.915 11.417 17.892 1.00 92.94 181 GLU A N 1
ATOM 1331 C CA . GLU A 1 181 ? -3.180 10.841 18.328 1.00 92.94 181 GLU A CA 1
ATOM 1332 C C . GLU A 1 181 ? -4.334 11.846 18.227 1.00 92.94 181 GLU A C 1
ATOM 1334 O O . GLU A 1 181 ? -5.383 11.535 17.661 1.00 92.94 181 GLU A O 1
ATOM 1339 N N . ALA A 1 182 ? -4.133 13.072 18.717 1.00 94.38 182 ALA A N 1
ATOM 1340 C CA . ALA A 1 182 ? -5.140 14.124 18.642 1.00 94.38 182 ALA A CA 1
ATOM 1341 C C . ALA A 1 182 ? -5.510 14.464 17.189 1.00 94.38 182 ALA A C 1
ATOM 1343 O O . ALA A 1 182 ? -6.693 14.574 16.860 1.00 94.38 182 ALA A O 1
ATOM 1344 N N . GLN A 1 183 ? -4.514 14.590 16.310 1.00 94.00 183 GLN A N 1
ATOM 1345 C CA . GLN A 1 183 ? -4.749 14.908 14.905 1.00 94.00 183 GLN A CA 1
ATOM 1346 C C . GLN A 1 183 ? -5.415 13.759 14.142 1.00 94.00 183 GLN A C 1
ATOM 1348 O O . GLN A 1 183 ? -6.345 14.000 13.378 1.00 94.00 183 GLN A O 1
ATOM 1353 N N . VAL A 1 184 ? -4.996 12.511 14.373 1.00 94.94 184 VAL A N 1
ATOM 1354 C CA . VAL A 1 184 ? -5.634 11.336 13.763 1.00 94.94 184 VAL A CA 1
ATOM 1355 C C . VAL A 1 184 ? -7.086 11.237 14.211 1.00 94.94 184 VAL A C 1
ATOM 1357 O O . VAL A 1 184 ? -7.967 11.104 13.364 1.00 94.94 184 VAL A O 1
ATOM 1360 N N . ARG A 1 185 ? -7.371 11.393 15.511 1.00 96.88 185 ARG A N 1
ATOM 1361 C CA . ARG A 1 185 ? -8.750 11.413 16.024 1.00 96.88 185 ARG A CA 1
ATOM 1362 C C . ARG A 1 185 ? -9.599 12.477 15.320 1.00 96.88 185 ARG A C 1
ATOM 1364 O O . ARG A 1 185 ? -10.734 12.194 14.947 1.00 96.88 185 ARG A O 1
ATOM 1371 N N . ALA A 1 186 ? -9.052 13.678 15.125 1.00 96.69 186 ALA A N 1
ATOM 1372 C CA . ALA A 1 186 ? -9.745 14.769 14.442 1.00 96.69 186 ALA A CA 1
ATOM 1373 C C . ALA A 1 186 ? -9.950 14.515 12.936 1.00 96.69 186 ALA A C 1
ATOM 1375 O O . ALA A 1 186 ? -10.941 14.973 12.372 1.00 96.69 186 ALA A O 1
ATOM 1376 N N . ALA A 1 187 ? -9.040 13.784 12.289 1.00 96.62 187 ALA A N 1
ATOM 1377 C CA . ALA A 1 187 ? -9.073 13.521 10.853 1.00 96.62 187 ALA A CA 1
ATOM 1378 C C . ALA A 1 187 ? -9.946 12.318 10.455 1.00 96.62 187 ALA A C 1
ATOM 1380 O O . ALA A 1 187 ? -10.431 12.279 9.327 1.00 96.62 187 ALA A O 1
ATOM 1381 N N . VAL A 1 188 ? -10.185 11.359 11.359 1.00 97.19 188 VAL A N 1
ATOM 1382 C CA . VAL A 1 188 ? -10.989 10.153 11.072 1.00 97.19 188 VAL A CA 1
ATOM 1383 C C . VAL A 1 188 ? -12.362 10.466 10.457 1.00 97.19 188 VAL A C 1
ATOM 1385 O O . VAL A 1 188 ? -12.681 9.840 9.448 1.00 97.19 188 VAL A O 1
ATOM 1388 N N . PRO A 1 189 ? -13.171 11.418 10.969 1.00 94.94 189 PRO A N 1
ATOM 1389 C CA . PRO A 1 189 ? -14.457 11.740 10.350 1.00 94.94 189 PRO A CA 1
ATOM 1390 C C . PRO A 1 189 ? -14.324 12.179 8.888 1.00 94.94 189 PRO A C 1
ATOM 1392 O O . PRO A 1 189 ? -15.034 11.665 8.033 1.00 94.94 189 PRO A O 1
ATOM 1395 N N . ALA A 1 190 ? -13.374 13.070 8.591 1.00 94.00 190 ALA A N 1
ATOM 1396 C CA . ALA A 1 190 ? -13.133 13.534 7.227 1.00 94.00 190 ALA A CA 1
ATOM 1397 C C . ALA A 1 190 ? -12.611 12.410 6.319 1.00 94.00 190 ALA A C 1
ATOM 1399 O O . ALA A 1 190 ? -12.979 12.353 5.150 1.00 94.00 190 ALA A O 1
ATOM 1400 N N . ALA A 1 191 ? -11.795 11.498 6.855 1.00 95.31 191 ALA A N 1
ATOM 1401 C CA . ALA A 1 191 ? -11.275 10.363 6.102 1.00 95.31 191 ALA A CA 1
ATOM 1402 C C . ALA A 1 191 ? -12.363 9.342 5.737 1.00 95.31 191 ALA A C 1
ATOM 1404 O O . ALA A 1 191 ? -12.330 8.802 4.637 1.00 95.31 191 ALA A O 1
ATOM 1405 N N . LEU A 1 192 ? -13.346 9.107 6.614 1.00 94.00 192 LEU A N 1
ATOM 1406 C CA . LEU A 1 192 ? -14.498 8.243 6.314 1.00 94.00 192 LEU A CA 1
ATOM 1407 C C . LEU A 1 192 ? -15.356 8.787 5.164 1.00 94.00 192 LEU A C 1
ATOM 1409 O O . LEU A 1 192 ? -15.938 8.013 4.409 1.00 94.00 192 LEU A O 1
ATOM 1413 N N . ASP A 1 193 ? -15.423 10.111 5.034 1.00 90.88 193 ASP A N 1
ATOM 1414 C CA . ASP A 1 193 ? -16.185 10.790 3.986 1.00 90.88 193 ASP A CA 1
ATOM 1415 C C . ASP A 1 193 ? -15.335 11.103 2.737 1.00 90.88 193 ASP A C 1
ATOM 1417 O O . ASP A 1 193 ? -15.848 11.643 1.751 1.00 90.88 193 ASP A O 1
ATOM 1421 N N . ALA A 1 194 ? -14.036 10.782 2.755 1.00 89.75 194 ALA A N 1
ATOM 1422 C CA . ALA A 1 194 ? -13.128 11.111 1.668 1.00 89.75 194 ALA A CA 1
ATOM 1423 C C . ALA A 1 194 ? -13.469 10.305 0.400 1.00 89.75 194 ALA A C 1
ATOM 1425 O O . ALA A 1 194 ? -13.678 9.089 0.466 1.00 89.75 194 ALA A O 1
ATOM 1426 N N . PRO A 1 195 ? -13.495 10.945 -0.784 1.00 88.88 195 PRO A N 1
ATOM 1427 C CA . PRO A 1 195 ? -13.723 10.229 -2.028 1.00 88.88 195 PRO A CA 1
ATOM 1428 C C . PRO A 1 195 ? -12.557 9.279 -2.305 1.00 88.88 195 PRO A C 1
ATOM 1430 O O . PRO A 1 195 ? -11.394 9.686 -2.299 1.00 88.88 195 PRO A O 1
ATOM 1433 N N . VAL A 1 196 ? -12.873 8.021 -2.607 1.00 87.94 196 VAL A N 1
ATOM 1434 C CA . VAL A 1 196 ? -11.867 7.033 -3.005 1.00 87.94 196 VAL A CA 1
ATOM 1435 C C . VAL A 1 196 ? -11.803 6.963 -4.530 1.00 87.94 196 VAL A C 1
ATOM 1437 O O . VAL A 1 196 ? -12.847 6.809 -5.173 1.00 87.94 196 VAL A O 1
ATOM 1440 N N . PRO A 1 197 ? -10.613 7.078 -5.147 1.00 87.56 197 PRO A N 1
ATOM 1441 C CA . PRO A 1 197 ? -10.510 6.982 -6.595 1.00 87.56 197 PRO A CA 1
ATOM 1442 C C . PRO A 1 197 ? -10.956 5.604 -7.105 1.00 87.56 197 PRO A C 1
ATOM 1444 O O . PRO A 1 197 ? -10.637 4.563 -6.531 1.00 87.56 197 PRO A O 1
ATOM 1447 N N . ALA A 1 198 ? -11.675 5.586 -8.228 1.00 89.56 198 ALA A N 1
ATOM 1448 C CA . ALA A 1 198 ? -12.207 4.365 -8.832 1.00 89.56 198 ALA A CA 1
ATOM 1449 C C . ALA A 1 198 ? -11.159 3.639 -9.700 1.00 89.56 198 ALA A C 1
ATOM 1451 O O . ALA A 1 198 ? -11.310 3.516 -10.918 1.00 89.56 198 ALA A O 1
ATOM 1452 N N . TRP A 1 199 ? -10.089 3.142 -9.075 1.00 91.62 199 TRP A N 1
ATOM 1453 C CA . TRP A 1 199 ? -8.956 2.500 -9.761 1.00 91.62 199 TRP A CA 1
ATOM 1454 C C . TRP A 1 199 ? -9.344 1.278 -10.614 1.00 91.62 199 TRP A C 1
ATOM 1456 O O . TRP A 1 199 ? -8.694 0.983 -11.617 1.00 91.62 199 TRP A O 1
ATOM 1466 N N . GLY A 1 200 ? -10.436 0.590 -10.265 1.00 89.75 200 GLY A N 1
ATOM 1467 C CA . GLY A 1 200 ? -10.936 -0.575 -11.003 1.00 89.75 200 GLY A CA 1
ATOM 1468 C C . GLY A 1 200 ? -11.415 -0.283 -12.430 1.00 89.75 200 GLY A C 1
ATOM 1469 O O . GLY A 1 200 ? -11.466 -1.204 -13.244 1.00 89.75 200 GLY A O 1
ATOM 1470 N N . ASN A 1 201 ? -11.699 0.981 -12.762 1.00 91.75 201 ASN A N 1
ATOM 1471 C CA . ASN A 1 201 ? -12.236 1.377 -14.068 1.00 91.75 201 ASN A CA 1
ATOM 1472 C C . ASN A 1 201 ? -11.176 1.477 -15.174 1.00 91.75 201 ASN A C 1
ATOM 1474 O O . ASN A 1 201 ? -11.528 1.670 -16.336 1.00 91.75 201 ASN A O 1
ATOM 1478 N N . VAL A 1 202 ? -9.884 1.360 -14.847 1.00 94.62 202 VAL A N 1
ATOM 1479 C CA . VAL A 1 202 ? -8.819 1.399 -15.858 1.00 94.62 202 VAL A CA 1
ATOM 1480 C C . VAL A 1 202 ? -8.848 0.097 -16.669 1.00 94.62 202 VAL A C 1
ATOM 1482 O O . VAL A 1 202 ? -8.595 -0.962 -16.079 1.00 94.62 202 VAL A O 1
ATOM 1485 N N . PRO A 1 203 ? -9.141 0.134 -17.985 1.00 94.69 203 PRO A N 1
ATOM 1486 C CA . PRO A 1 203 ? -9.240 -1.068 -18.802 1.00 94.69 203 PRO A CA 1
ATOM 1487 C C . PRO A 1 203 ? -7.870 -1.722 -18.978 1.00 94.69 203 PRO A C 1
ATOM 1489 O O . PRO A 1 203 ? -6.867 -1.041 -19.196 1.00 94.69 203 PRO A O 1
ATOM 1492 N N . VAL A 1 204 ? -7.844 -3.052 -18.909 1.00 96.06 204 VAL A N 1
ATOM 1493 C CA . VAL A 1 204 ? -6.637 -3.839 -19.166 1.00 96.06 204 VAL A CA 1
ATOM 1494 C C . VAL A 1 204 ? -6.435 -3.981 -20.674 1.00 96.06 204 VAL A C 1
ATOM 1496 O O . VAL A 1 204 ? -7.363 -4.337 -21.399 1.00 96.06 204 VAL A O 1
ATOM 1499 N N . ARG A 1 205 ? -5.220 -3.707 -21.148 1.00 95.12 205 ARG A N 1
ATOM 1500 C CA . ARG A 1 205 ? -4.813 -3.824 -22.549 1.00 95.12 205 ARG A CA 1
ATOM 1501 C C . ARG A 1 205 ? -4.087 -5.148 -22.759 1.00 95.12 205 ARG A C 1
ATOM 1503 O O . ARG A 1 205 ? -3.054 -5.391 -22.138 1.00 95.12 205 ARG A O 1
ATOM 1510 N N . ALA A 1 206 ? -4.622 -5.991 -23.639 1.00 92.75 206 ALA A N 1
ATOM 1511 C CA . ALA A 1 206 ? -3.965 -7.237 -24.021 1.00 92.75 206 ALA A CA 1
ATOM 1512 C C . ALA A 1 206 ? -2.593 -6.954 -24.659 1.00 92.75 206 ALA A C 1
ATOM 1514 O O . ALA A 1 206 ? -2.445 -5.978 -25.394 1.00 92.75 206 ALA A O 1
ATOM 1515 N N . GLY A 1 207 ? -1.588 -7.777 -24.363 1.00 92.00 207 GLY A N 1
ATOM 1516 C CA . GLY A 1 207 ? -0.232 -7.604 -24.901 1.00 92.00 207 GLY A CA 1
ATOM 1517 C C . GLY A 1 207 ? 0.612 -6.518 -24.215 1.00 92.00 207 GLY A C 1
ATOM 1518 O O . GLY A 1 207 ? 1.793 -6.389 -24.533 1.00 92.00 207 GLY A O 1
ATOM 1519 N N . HIS A 1 208 ? 0.042 -5.746 -23.279 1.00 96.88 208 HIS A N 1
ATOM 1520 C CA . HIS A 1 208 ? 0.728 -4.636 -22.606 1.00 96.88 208 HIS A CA 1
ATOM 1521 C C . HIS A 1 208 ? 1.352 -5.069 -21.274 1.00 96.88 208 HIS A C 1
ATOM 1523 O O . HIS A 1 208 ? 0.673 -5.607 -20.399 1.00 96.88 208 HIS A O 1
ATOM 1529 N N . LEU A 1 209 ? 2.637 -4.768 -21.106 1.00 98.12 209 LEU A N 1
ATOM 1530 C CA . LEU A 1 209 ? 3.415 -4.928 -19.885 1.00 98.12 209 LEU A CA 1
ATOM 1531 C C . LEU A 1 209 ? 3.816 -3.567 -19.308 1.00 98.12 209 LEU A C 1
ATOM 1533 O O . LEU A 1 209 ? 4.128 -2.618 -20.035 1.00 98.12 209 LEU A O 1
ATOM 1537 N N . HIS A 1 210 ? 3.875 -3.488 -17.985 1.00 98.44 210 HIS A N 1
ATOM 1538 C CA . HIS A 1 210 ? 4.474 -2.351 -17.294 1.00 98.44 210 HIS A CA 1
ATOM 1539 C C . HIS A 1 210 ? 5.548 -2.837 -16.325 1.00 98.44 210 HIS A C 1
ATOM 1541 O O . HIS A 1 210 ? 5.319 -3.805 -15.602 1.00 98.44 210 HIS A O 1
ATOM 1547 N N . VAL A 1 211 ? 6.706 -2.178 -16.314 1.00 98.19 211 VAL A N 1
ATOM 1548 C CA . VAL A 1 211 ? 7.791 -2.444 -15.363 1.00 98.19 211 VAL A CA 1
ATOM 1549 C C . VAL A 1 211 ? 7.867 -1.289 -14.367 1.00 98.19 211 VAL A C 1
ATOM 1551 O O . VAL A 1 211 ? 8.152 -0.157 -14.757 1.00 98.19 211 VAL A O 1
ATOM 1554 N N . GLU A 1 212 ? 7.634 -1.586 -13.088 1.00 96.62 212 GLU A N 1
ATOM 1555 C CA . GLU A 1 212 ? 7.654 -0.620 -11.982 1.00 96.62 212 GLU A CA 1
ATOM 1556 C C . GLU A 1 212 ? 8.665 -1.062 -10.923 1.00 96.62 212 GLU A C 1
ATOM 1558 O O . GLU A 1 212 ? 8.613 -2.185 -10.419 1.00 96.62 212 GLU A O 1
ATOM 1563 N N . VAL A 1 213 ? 9.584 -0.171 -10.573 1.00 92.50 213 VAL A N 1
ATOM 1564 C CA . VAL A 1 213 ? 10.639 -0.441 -9.585 1.00 92.50 213 VAL A CA 1
ATOM 1565 C C . VAL A 1 213 ? 10.590 0.479 -8.381 1.00 92.50 213 VAL A C 1
ATOM 1567 O O . VAL A 1 213 ? 11.256 0.190 -7.393 1.00 92.50 213 VAL A O 1
ATOM 1570 N N . GLY A 1 214 ? 9.767 1.526 -8.438 1.00 88.31 214 GLY A N 1
ATOM 1571 C CA . GLY A 1 214 ? 9.669 2.521 -7.393 1.00 88.31 214 GLY A CA 1
ATOM 1572 C C . GLY A 1 214 ? 10.921 3.388 -7.296 1.00 88.31 214 GLY A C 1
ATOM 1573 O O . GLY A 1 214 ? 11.979 3.013 -7.802 1.00 88.31 214 GLY A O 1
ATOM 1574 N N . GLY A 1 215 ? 10.788 4.543 -6.646 1.00 81.62 215 GLY A N 1
ATOM 1575 C CA . GLY A 1 215 ? 11.897 5.348 -6.148 1.00 81.62 215 GLY A CA 1
ATOM 1576 C C . GLY A 1 215 ? 12.986 5.773 -7.157 1.00 81.62 215 GLY A C 1
ATOM 1577 O O . GLY A 1 215 ? 13.005 5.414 -8.336 1.00 81.62 215 GLY A O 1
ATOM 1578 N N . PRO A 1 216 ? 13.980 6.548 -6.689 1.00 79.44 216 PRO A N 1
ATOM 1579 C CA . PRO A 1 216 ? 15.007 7.105 -7.560 1.00 79.44 216 PRO A CA 1
ATOM 1580 C C . PRO A 1 216 ? 16.286 6.251 -7.667 1.00 79.44 216 PRO A C 1
ATOM 1582 O O . PRO A 1 216 ? 17.335 6.786 -8.048 1.00 79.44 216 PRO A O 1
ATOM 1585 N N . SER A 1 217 ? 16.251 4.954 -7.345 1.00 86.44 217 SER A N 1
ATOM 1586 C CA . SER A 1 217 ? 17.443 4.088 -7.389 1.00 86.44 217 SER A CA 1
ATOM 1587 C C . SER A 1 217 ? 17.951 3.880 -8.822 1.00 86.44 217 SER A C 1
ATOM 1589 O O . SER A 1 217 ? 17.225 3.411 -9.701 1.00 86.44 217 SER A O 1
ATOM 1591 N N . GLU A 1 218 ? 19.221 4.212 -9.076 1.00 86.75 218 GLU A N 1
ATOM 1592 C CA . GLU A 1 218 ? 19.837 4.046 -10.398 1.00 86.75 218 GLU A CA 1
ATOM 1593 C C . GLU A 1 218 ? 19.953 2.574 -10.802 1.00 86.75 218 GLU A C 1
ATOM 1595 O O . GLU A 1 218 ? 19.596 2.222 -11.926 1.00 86.75 218 GLU A O 1
ATOM 1600 N N . ASP A 1 219 ? 20.343 1.701 -9.872 1.00 89.19 219 ASP A N 1
ATOM 1601 C CA . ASP A 1 219 ? 20.436 0.258 -10.111 1.00 89.19 219 ASP A CA 1
ATOM 1602 C C . ASP A 1 219 ? 19.070 -0.362 -10.425 1.00 89.19 219 ASP A C 1
ATOM 1604 O O . ASP A 1 219 ? 18.951 -1.246 -11.285 1.00 89.19 219 ASP A O 1
ATOM 1608 N N . ALA A 1 220 ? 18.022 0.115 -9.749 1.00 89.94 220 ALA A N 1
ATOM 1609 C CA . ALA A 1 220 ? 16.655 -0.317 -9.995 1.00 89.94 220 ALA A CA 1
ATOM 1610 C C . ALA A 1 220 ? 16.180 0.132 -11.386 1.00 89.94 220 ALA A C 1
ATOM 1612 O O . ALA A 1 220 ? 15.665 -0.688 -12.150 1.00 89.94 220 ALA A O 1
ATOM 1613 N N . ARG A 1 221 ? 16.447 1.388 -11.775 1.00 90.69 221 ARG A N 1
ATOM 1614 C CA . ARG A 1 221 ? 16.142 1.903 -13.123 1.00 90.69 221 ARG A CA 1
ATOM 1615 C C . ARG A 1 221 ? 16.917 1.184 -14.222 1.00 90.69 221 ARG A C 1
ATOM 1617 O O . ARG A 1 221 ? 16.340 0.841 -15.251 1.00 90.69 221 ARG A O 1
ATOM 1624 N N . ALA A 1 222 ? 18.205 0.921 -14.013 1.00 93.25 222 ALA A N 1
ATOM 1625 C CA . ALA A 1 222 ? 19.025 0.190 -14.972 1.00 93.25 222 ALA A CA 1
ATOM 1626 C C . ALA A 1 222 ? 18.487 -1.232 -15.186 1.00 93.25 222 ALA A C 1
ATOM 1628 O O . ALA A 1 222 ? 18.447 -1.724 -16.314 1.00 93.25 222 ALA A O 1
ATOM 1629 N N . TRP A 1 223 ? 18.031 -1.892 -14.118 1.00 94.25 223 TRP A N 1
ATOM 1630 C CA . TRP A 1 223 ? 17.342 -3.175 -14.234 1.00 94.25 223 TRP A CA 1
ATOM 1631 C C . TRP A 1 223 ? 15.998 -3.057 -14.957 1.00 94.25 223 TRP A C 1
ATOM 1633 O O . TRP A 1 223 ? 15.722 -3.887 -15.822 1.00 94.25 223 TRP A O 1
ATOM 1643 N N . ALA A 1 224 ? 15.193 -2.034 -14.656 1.00 95.69 224 ALA A N 1
ATOM 1644 C CA . ALA A 1 224 ? 13.906 -1.821 -15.313 1.00 95.69 224 ALA A CA 1
ATOM 1645 C C . ALA A 1 224 ? 14.080 -1.640 -16.826 1.00 95.69 224 ALA A C 1
ATOM 1647 O O . ALA A 1 224 ? 13.381 -2.285 -17.600 1.00 95.69 224 ALA A O 1
ATOM 1648 N N . ALA A 1 225 ? 15.066 -0.840 -17.246 1.00 95.81 225 ALA A N 1
ATOM 1649 C CA . ALA A 1 225 ? 15.386 -0.616 -18.653 1.00 95.81 225 ALA A CA 1
ATOM 1650 C C . ALA A 1 225 ? 15.835 -1.904 -19.366 1.00 95.81 225 ALA A C 1
ATOM 1652 O O . ALA A 1 225 ? 15.325 -2.220 -20.440 1.00 95.81 225 ALA A O 1
ATOM 1653 N N . ARG A 1 226 ? 16.743 -2.688 -18.761 1.00 96.81 226 ARG A N 1
ATOM 1654 C CA . ARG A 1 226 ? 17.175 -3.979 -19.334 1.00 96.81 226 ARG A CA 1
ATOM 1655 C C . ARG A 1 226 ? 16.026 -4.979 -19.433 1.00 96.81 226 ARG A C 1
ATOM 1657 O O . ARG A 1 226 ? 15.875 -5.634 -20.458 1.00 96.81 226 ARG A O 1
ATOM 1664 N N . THR A 1 227 ? 15.208 -5.069 -18.386 1.00 97.50 227 THR A N 1
ATOM 1665 C CA . THR A 1 227 ? 14.041 -5.959 -18.342 1.00 97.50 227 THR A CA 1
ATOM 1666 C C . THR A 1 227 ? 13.016 -5.552 -19.392 1.00 97.50 227 THR A C 1
ATOM 1668 O O . THR A 1 227 ? 12.522 -6.401 -20.126 1.00 97.50 227 THR A O 1
ATOM 1671 N N . ALA A 1 228 ? 12.738 -4.253 -19.521 1.00 97.81 228 ALA A N 1
ATOM 1672 C CA . ALA A 1 228 ? 11.828 -3.740 -20.533 1.00 97.81 228 ALA A CA 1
ATOM 1673 C C . ALA A 1 228 ? 12.322 -4.027 -21.956 1.00 97.81 228 ALA A C 1
ATOM 1675 O O . ALA A 1 228 ? 11.524 -4.464 -22.780 1.00 97.81 228 ALA A O 1
ATOM 1676 N N . SER A 1 229 ? 13.624 -3.862 -22.223 1.00 97.75 229 SER A N 1
ATOM 1677 C CA . SER A 1 229 ? 14.230 -4.232 -23.510 1.00 97.75 229 SER A CA 1
ATOM 1678 C C . SER A 1 229 ? 14.051 -5.720 -23.804 1.00 97.75 229 SER A C 1
ATOM 1680 O O . SER A 1 229 ? 13.526 -6.066 -24.852 1.00 97.75 229 SER A O 1
ATOM 1682 N N . ALA A 1 230 ? 14.399 -6.601 -22.861 1.00 97.00 230 ALA A N 1
ATOM 1683 C CA . ALA A 1 230 ? 14.289 -8.047 -23.060 1.00 97.00 230 ALA A CA 1
ATOM 1684 C C . ALA A 1 230 ? 12.838 -8.509 -23.292 1.00 97.00 230 ALA A C 1
ATOM 1686 O O . ALA A 1 230 ? 12.582 -9.404 -24.094 1.00 97.00 230 ALA A O 1
ATOM 1687 N N . LEU A 1 231 ? 11.877 -7.893 -22.598 1.00 96.69 231 LEU A N 1
ATOM 1688 C CA . LEU A 1 231 ? 10.451 -8.144 -22.801 1.00 96.69 231 LEU A CA 1
ATOM 1689 C C . LEU A 1 231 ? 9.962 -7.606 -24.161 1.00 96.69 231 LEU A C 1
ATOM 1691 O O . LEU A 1 231 ? 9.150 -8.249 -24.823 1.00 96.69 231 LEU A O 1
ATOM 1695 N N . ALA A 1 232 ? 10.458 -6.450 -24.602 1.00 96.69 232 ALA A N 1
ATOM 1696 C CA . ALA A 1 232 ? 10.127 -5.901 -25.915 1.00 96.69 232 ALA A CA 1
ATOM 1697 C C . ALA A 1 232 ? 10.707 -6.754 -27.055 1.00 96.69 232 ALA A C 1
ATOM 1699 O O . ALA A 1 232 ? 10.004 -7.030 -28.025 1.00 96.69 232 ALA A O 1
ATOM 1700 N N . ASP A 1 233 ? 11.939 -7.250 -26.905 1.00 96.12 233 ASP A N 1
ATOM 1701 C CA . ASP A 1 233 ? 12.592 -8.160 -27.857 1.00 96.12 233 ASP A CA 1
ATOM 1702 C C . ASP A 1 233 ? 11.835 -9.493 -27.997 1.00 96.12 233 ASP A C 1
ATOM 1704 O O . ASP A 1 233 ? 11.858 -10.127 -29.050 1.00 96.12 233 ASP A O 1
ATOM 1708 N N . ALA A 1 234 ? 11.113 -9.900 -26.950 1.00 93.56 234 ALA A N 1
ATOM 1709 C CA . ALA A 1 234 ? 10.211 -11.050 -26.962 1.00 93.56 234 ALA A CA 1
ATOM 1710 C C . ALA A 1 234 ? 8.818 -10.749 -27.566 1.00 93.56 234 ALA A C 1
ATOM 1712 O O . ALA A 1 234 ? 7.960 -11.631 -27.602 1.00 93.56 234 ALA A O 1
ATOM 1713 N N . GLY A 1 235 ? 8.592 -9.531 -28.074 1.00 93.75 235 GLY A N 1
ATOM 1714 C CA . GLY A 1 235 ? 7.411 -9.152 -28.855 1.00 93.75 235 GLY A CA 1
ATOM 1715 C C . GLY A 1 235 ? 6.270 -8.504 -28.067 1.00 93.75 235 GLY A C 1
ATOM 1716 O O . GLY A 1 235 ? 5.186 -8.317 -28.620 1.00 93.75 235 GLY A O 1
ATOM 1717 N N . TRP A 1 236 ? 6.471 -8.153 -26.794 1.00 95.19 236 TRP A N 1
ATOM 1718 C CA . TRP A 1 236 ? 5.442 -7.489 -25.985 1.00 95.19 236 TRP A CA 1
ATOM 1719 C C . TRP A 1 236 ? 5.527 -5.962 -26.067 1.00 95.19 236 TRP A C 1
ATOM 1721 O O . TRP A 1 236 ? 6.600 -5.382 -26.222 1.00 95.19 236 TRP A O 1
ATOM 1731 N N . PHE A 1 237 ? 4.390 -5.283 -25.896 1.00 97.00 237 PHE A N 1
ATOM 1732 C CA . PHE A 1 237 ? 4.379 -3.829 -25.741 1.00 97.00 237 PHE A CA 1
ATOM 1733 C C . PHE A 1 237 ? 4.711 -3.481 -24.288 1.00 97.00 237 PHE A C 1
ATOM 1735 O O . PHE A 1 237 ? 3.927 -3.786 -23.389 1.00 97.00 237 PHE A O 1
ATOM 1742 N N . VAL A 1 238 ? 5.861 -2.851 -24.042 1.00 98.19 238 VAL A N 1
ATOM 1743 C CA . VAL A 1 238 ? 6.361 -2.589 -22.684 1.00 98.19 238 VAL A CA 1
ATOM 1744 C C . VAL A 1 238 ? 6.419 -1.097 -22.393 1.00 98.19 238 VAL A C 1
ATOM 1746 O O . VAL A 1 238 ? 6.874 -0.302 -23.209 1.00 98.19 238 VAL A O 1
ATOM 1749 N N . THR A 1 239 ? 5.990 -0.722 -21.192 1.00 97.94 239 THR A N 1
ATOM 1750 C CA . THR A 1 239 ? 6.130 0.634 -20.646 1.00 97.94 239 THR A CA 1
ATOM 1751 C C . THR A 1 239 ? 6.892 0.597 -19.327 1.00 97.94 239 THR A C 1
ATOM 1753 O O . THR A 1 239 ? 6.860 -0.408 -18.617 1.00 97.94 239 THR A O 1
ATOM 1756 N N . THR A 1 240 ? 7.552 1.697 -18.984 1.00 97.00 240 THR A N 1
ATOM 1757 C CA . THR A 1 240 ? 8.251 1.886 -17.707 1.00 97.00 240 THR A CA 1
ATOM 1758 C C . THR A 1 240 ? 7.792 3.185 -17.063 1.00 97.00 240 THR A C 1
ATOM 1760 O O . THR A 1 240 ? 7.243 4.047 -17.749 1.00 97.00 240 THR A O 1
ATOM 1763 N N . ALA A 1 241 ? 8.046 3.336 -15.766 1.00 93.75 241 ALA A N 1
ATOM 1764 C CA . ALA A 1 241 ? 7.819 4.586 -15.053 1.00 93.75 241 ALA A CA 1
ATOM 1765 C C . ALA A 1 241 ? 8.519 5.782 -15.726 1.00 93.75 241 ALA A C 1
ATOM 1767 O O . ALA A 1 241 ? 9.662 5.676 -16.182 1.00 93.75 241 ALA A O 1
ATOM 1768 N N . THR A 1 242 ? 7.841 6.928 -15.756 1.00 92.19 242 THR A N 1
ATOM 1769 C CA . THR A 1 242 ? 8.319 8.170 -16.389 1.00 92.19 242 THR A CA 1
ATOM 1770 C C . THR A 1 242 ? 8.507 9.315 -15.396 1.00 92.19 242 THR A C 1
ATOM 1772 O O . THR A 1 242 ? 9.239 10.267 -15.688 1.00 92.19 242 THR A O 1
ATOM 1775 N N . ARG A 1 243 ? 7.913 9.209 -14.197 1.00 92.81 243 ARG A N 1
ATOM 1776 C CA . ARG A 1 243 ? 7.917 10.265 -13.168 1.00 92.81 243 ARG A CA 1
ATOM 1777 C C . ARG A 1 243 ? 9.302 10.762 -12.768 1.00 92.81 243 ARG A C 1
ATOM 1779 O O . ARG A 1 243 ? 9.464 11.955 -12.537 1.00 92.81 243 ARG A O 1
ATOM 1786 N N . GLU A 1 244 ? 10.312 9.900 -12.814 1.00 87.38 244 GLU A N 1
ATOM 1787 C CA . GLU A 1 244 ? 11.707 10.236 -12.503 1.00 87.38 244 GLU A CA 1
ATOM 1788 C C . GLU A 1 244 ? 12.283 11.343 -13.408 1.00 87.38 244 GLU A C 1
ATOM 1790 O O . GLU A 1 244 ? 13.204 12.063 -13.019 1.00 87.38 244 GLU A O 1
ATOM 1795 N N . GLY A 1 245 ? 11.733 11.517 -14.615 1.00 89.06 245 GLY A N 1
ATOM 1796 C CA . GLY A 1 245 ? 12.118 12.574 -15.552 1.00 89.06 245 GLY A CA 1
ATOM 1797 C C . GLY A 1 245 ? 11.437 13.926 -15.313 1.00 89.06 245 GLY A C 1
ATOM 1798 O O . GLY A 1 245 ? 11.835 14.916 -15.935 1.00 89.06 245 GLY A O 1
ATOM 1799 N N . ALA A 1 246 ? 10.432 13.994 -14.433 1.00 91.94 246 ALA A N 1
ATOM 1800 C CA . ALA A 1 246 ? 9.629 15.192 -14.214 1.00 91.94 246 ALA A CA 1
ATOM 1801 C C . ALA A 1 246 ? 10.472 16.369 -13.700 1.00 91.94 246 ALA A C 1
ATOM 1803 O O . ALA A 1 246 ? 11.293 16.219 -12.790 1.00 91.94 246 ALA A O 1
ATOM 1804 N N . ARG A 1 247 ? 10.249 17.564 -14.267 1.00 93.25 247 ARG A N 1
ATOM 1805 C CA . ARG A 1 247 ? 11.009 18.790 -13.951 1.00 93.25 247 ARG A CA 1
ATOM 1806 C C . ARG A 1 247 ? 10.229 19.785 -13.105 1.00 93.25 247 ARG A C 1
ATOM 1808 O O . ARG A 1 247 ? 10.839 20.574 -12.391 1.00 93.25 247 ARG A O 1
ATOM 1815 N N . THR A 1 248 ? 8.902 19.717 -13.123 1.00 93.69 248 THR A N 1
ATOM 1816 C CA . THR A 1 248 ? 8.023 20.555 -12.301 1.00 93.69 248 THR A CA 1
ATOM 1817 C C . THR A 1 248 ? 7.079 19.711 -11.441 1.00 93.69 248 THR A C 1
ATOM 1819 O O . THR A 1 248 ? 6.973 18.497 -11.616 1.00 93.69 248 THR A O 1
ATOM 1822 N N . ARG A 1 249 ? 6.371 20.350 -10.495 1.00 93.19 249 ARG A N 1
ATOM 1823 C CA . ARG A 1 249 ? 5.280 19.704 -9.740 1.00 93.19 249 ARG A CA 1
ATOM 1824 C C . ARG A 1 249 ? 4.181 19.201 -10.679 1.00 93.19 249 ARG A C 1
ATOM 1826 O O . ARG A 1 249 ? 3.737 18.075 -10.521 1.00 93.19 249 ARG A O 1
ATOM 1833 N N . ALA A 1 250 ? 3.783 20.016 -11.656 1.00 94.50 250 ALA A N 1
ATOM 1834 C CA . ALA A 1 250 ? 2.728 19.657 -12.599 1.00 94.50 250 ALA A CA 1
ATOM 1835 C C . ALA A 1 250 ? 3.119 18.445 -13.459 1.00 94.50 250 ALA A C 1
ATOM 1837 O O . ALA A 1 250 ? 2.305 17.536 -13.622 1.00 94.50 250 ALA A O 1
ATOM 1838 N N . ASP A 1 251 ? 4.368 18.399 -13.938 1.00 94.75 251 ASP A N 1
ATOM 1839 C CA . ASP A 1 251 ? 4.889 17.247 -14.686 1.00 94.75 251 ASP A CA 1
ATOM 1840 C C . ASP A 1 251 ? 4.915 15.993 -13.814 1.00 94.75 251 ASP A C 1
ATOM 1842 O O . ASP A 1 251 ? 4.544 14.919 -14.272 1.00 94.75 251 ASP A O 1
ATOM 1846 N N . LEU A 1 252 ? 5.329 16.130 -12.548 1.00 93.75 252 LEU A N 1
ATOM 1847 C CA . LEU A 1 252 ? 5.378 15.011 -11.611 1.00 93.75 252 LEU A CA 1
ATOM 1848 C C . LEU A 1 252 ? 3.975 14.456 -11.362 1.00 93.75 252 LEU A C 1
ATOM 1850 O O . LEU A 1 252 ? 3.771 13.252 -11.456 1.00 93.75 252 LEU A O 1
ATOM 1854 N N . ASP A 1 253 ? 2.997 15.322 -11.104 1.00 94.12 253 ASP A N 1
ATOM 1855 C CA . ASP A 1 253 ? 1.618 14.903 -10.861 1.00 94.12 253 ASP A CA 1
ATOM 1856 C C . ASP A 1 253 ? 0.996 14.253 -12.112 1.00 94.12 253 ASP A C 1
ATOM 1858 O O . ASP A 1 253 ? 0.198 13.321 -11.995 1.00 94.12 253 ASP A O 1
ATOM 1862 N N . ALA A 1 254 ? 1.341 14.730 -13.314 1.00 95.38 254 ALA A N 1
ATOM 1863 C CA . ALA A 1 254 ? 0.923 14.115 -14.572 1.00 95.38 254 ALA A CA 1
ATOM 1864 C C . ALA A 1 254 ? 1.563 12.736 -14.773 1.00 95.38 254 ALA A C 1
ATOM 1866 O O . ALA A 1 254 ? 0.838 11.764 -14.978 1.00 95.38 254 ALA A O 1
ATOM 1867 N N . ALA A 1 255 ? 2.882 12.637 -14.615 1.00 95.38 255 ALA A N 1
ATOM 1868 C CA . ALA A 1 255 ? 3.620 11.391 -14.770 1.00 95.38 255 ALA A CA 1
ATOM 1869 C C . ALA A 1 255 ? 3.212 10.338 -13.728 1.00 95.38 255 ALA A C 1
ATOM 1871 O O . ALA A 1 255 ? 3.064 9.174 -14.068 1.00 95.38 255 ALA A O 1
ATOM 1872 N N . VAL A 1 256 ? 2.922 10.729 -12.481 1.00 95.12 256 VAL A N 1
ATOM 1873 C CA . VAL A 1 256 ? 2.362 9.825 -11.458 1.00 95.12 256 VAL A CA 1
ATOM 1874 C C . VAL A 1 256 ? 1.023 9.242 -11.902 1.00 95.12 256 VAL A C 1
ATOM 1876 O O . VAL A 1 256 ? 0.791 8.042 -11.753 1.00 95.12 256 VAL A O 1
ATOM 1879 N N . ARG A 1 257 ? 0.123 10.069 -12.453 1.00 95.50 257 ARG A N 1
ATOM 1880 C CA . ARG A 1 257 ? -1.161 9.573 -12.971 1.00 95.50 257 ARG A CA 1
ATOM 1881 C C . ARG A 1 257 ? -0.951 8.635 -14.154 1.00 95.50 257 ARG A C 1
ATOM 1883 O O . ARG A 1 257 ? -1.607 7.600 -14.212 1.00 95.50 257 ARG A O 1
ATOM 1890 N N . GLU A 1 258 ? -0.065 8.987 -15.080 1.00 96.19 258 GLU A N 1
ATOM 1891 C CA . GLU A 1 258 ? 0.253 8.161 -16.248 1.00 96.19 258 GLU A CA 1
ATOM 1892 C C . GLU A 1 258 ? 0.878 6.823 -15.850 1.00 96.19 258 GLU A C 1
ATOM 1894 O O . GLU A 1 258 ? 0.406 5.788 -16.317 1.00 96.19 258 GLU A O 1
ATOM 1899 N N . ASP A 1 259 ? 1.848 6.826 -14.936 1.00 97.19 259 ASP A N 1
ATOM 1900 C CA . ASP A 1 259 ? 2.491 5.627 -14.396 1.00 97.19 259 ASP A CA 1
ATOM 1901 C C . ASP A 1 259 ? 1.453 4.719 -13.716 1.00 97.19 259 ASP A C 1
ATOM 1903 O O . ASP A 1 259 ? 1.376 3.532 -14.030 1.00 97.19 259 ASP A O 1
ATOM 1907 N N . LEU A 1 260 ? 0.567 5.263 -12.867 1.00 96.81 260 LEU A N 1
ATOM 1908 C CA . LEU A 1 260 ? -0.518 4.483 -12.255 1.00 96.81 260 LEU A CA 1
ATOM 1909 C C . LEU A 1 260 ? -1.487 3.921 -13.300 1.00 96.81 260 LEU A C 1
ATOM 1911 O O . LEU A 1 260 ? -1.870 2.754 -13.222 1.00 96.81 260 LEU A O 1
ATOM 1915 N N . HIS A 1 261 ? -1.878 4.714 -14.298 1.00 96.62 261 HIS A N 1
ATOM 1916 C CA . HIS A 1 261 ? -2.745 4.244 -15.378 1.00 96.62 261 HIS A CA 1
ATOM 1917 C C . HIS A 1 261 ? -2.075 3.167 -16.237 1.00 96.62 261 HIS A C 1
ATOM 1919 O O . HIS A 1 261 ? -2.744 2.207 -16.619 1.00 96.62 261 HIS A O 1
ATOM 1925 N N . ALA A 1 262 ? -0.780 3.291 -16.530 1.00 97.44 262 ALA A N 1
ATOM 1926 C CA . ALA A 1 262 ? -0.010 2.299 -17.271 1.00 97.44 262 ALA A CA 1
ATOM 1927 C C . ALA A 1 262 ? 0.133 1.007 -16.460 1.00 97.44 262 ALA A C 1
ATOM 1929 O O . ALA A 1 262 ? -0.179 -0.073 -16.963 1.00 97.44 262 ALA A O 1
ATOM 1930 N N . ALA A 1 263 ? 0.506 1.122 -15.184 1.00 97.81 263 ALA A N 1
ATOM 1931 C CA . ALA A 1 263 ? 0.626 -0.001 -14.272 1.00 97.81 263 ALA A CA 1
ATOM 1932 C C . ALA A 1 263 ? -0.704 -0.725 -14.078 1.00 97.81 263 ALA A C 1
ATOM 1934 O O . ALA A 1 263 ? -0.722 -1.950 -14.055 1.00 97.81 263 ALA A O 1
ATOM 1935 N N . LEU A 1 264 ? -1.827 -0.011 -13.970 1.00 97.44 264 LEU A N 1
ATOM 1936 C CA . LEU A 1 264 ? -3.159 -0.606 -13.875 1.00 97.44 264 LEU A CA 1
ATOM 1937 C C . LEU A 1 264 ? -3.621 -1.198 -15.210 1.00 97.44 264 LEU A C 1
ATOM 1939 O O . LEU A 1 264 ? -4.165 -2.303 -15.229 1.00 97.44 264 LEU A O 1
ATOM 1943 N N . GLY A 1 265 ? -3.410 -0.488 -16.314 1.00 97.25 265 GLY A N 1
ATOM 1944 C CA . GLY A 1 265 ? -3.841 -0.883 -17.654 1.00 97.25 265 GLY A CA 1
ATOM 1945 C C . GLY A 1 265 ? -3.034 -2.026 -18.267 1.00 97.25 265 GLY A C 1
ATOM 1946 O O . GLY A 1 265 ? -3.520 -2.672 -19.190 1.00 97.25 265 GLY A O 1
ATOM 1947 N N . ALA A 1 266 ? -1.844 -2.330 -17.751 1.00 98.25 266 ALA A N 1
ATOM 1948 C CA . ALA A 1 266 ? -1.057 -3.466 -18.211 1.00 98.25 266 ALA A CA 1
ATOM 1949 C C . ALA A 1 266 ? -1.758 -4.807 -17.924 1.00 98.25 266 ALA A C 1
ATOM 1951 O O . ALA A 1 266 ? -2.373 -5.000 -16.868 1.00 98.25 266 ALA A O 1
ATOM 1952 N N . GLN A 1 267 ? -1.620 -5.770 -18.833 1.00 97.69 267 GLN A N 1
ATOM 1953 C CA . GLN A 1 267 ? -2.038 -7.155 -18.614 1.00 97.69 267 GLN A CA 1
ATOM 1954 C C . GLN A 1 267 ? -1.208 -7.802 -17.503 1.00 97.69 267 GLN A C 1
ATOM 1956 O O . GLN A 1 267 ? -1.771 -8.414 -16.593 1.00 97.69 267 GLN A O 1
ATOM 1961 N N . VAL A 1 268 ? 0.108 -7.577 -17.510 1.00 98.38 268 VAL A N 1
ATOM 1962 C CA . VAL A 1 268 ? 1.020 -8.009 -16.444 1.00 98.38 268 VAL A CA 1
ATOM 1963 C C . VAL A 1 268 ? 1.879 -6.830 -15.993 1.00 98.38 268 VAL A C 1
ATOM 1965 O O . VAL A 1 268 ? 2.471 -6.119 -16.803 1.00 98.38 268 VAL A O 1
ATOM 1968 N N . LEU A 1 269 ? 1.940 -6.636 -14.677 1.00 98.62 269 LEU A N 1
ATOM 1969 C CA . LEU A 1 269 ? 2.924 -5.771 -14.037 1.00 98.62 269 LEU A CA 1
ATOM 1970 C C . LEU A 1 269 ? 4.158 -6.598 -13.681 1.00 98.62 269 LEU A C 1
ATOM 1972 O O . LEU A 1 269 ? 4.027 -7.703 -13.159 1.00 98.62 269 LEU A O 1
ATOM 1976 N N . VAL A 1 270 ? 5.342 -6.054 -13.913 1.00 98.50 270 VAL A N 1
ATOM 1977 C CA . VAL A 1 270 ? 6.608 -6.635 -13.474 1.00 98.50 270 VAL A CA 1
ATOM 1978 C C . VAL A 1 270 ? 7.229 -5.693 -12.454 1.00 98.50 270 VAL A C 1
ATOM 1980 O O . VAL A 1 270 ? 7.404 -4.508 -12.731 1.00 98.50 270 VAL A O 1
ATOM 1983 N N . THR A 1 271 ? 7.562 -6.217 -11.281 1.00 97.56 271 THR A N 1
ATOM 1984 C CA . THR A 1 271 ? 8.201 -5.447 -10.212 1.00 97.56 271 THR A CA 1
ATOM 1985 C C . THR A 1 271 ? 9.456 -6.129 -9.693 1.00 97.56 271 THR A C 1
ATOM 1987 O O . THR A 1 271 ? 9.734 -7.283 -10.035 1.00 97.56 271 THR A O 1
ATOM 1990 N N . ARG A 1 272 ? 10.245 -5.416 -8.882 1.00 94.50 272 ARG A N 1
ATOM 1991 C CA . ARG A 1 272 ? 11.479 -5.940 -8.292 1.00 94.50 272 ARG A CA 1
ATOM 1992 C C . ARG A 1 272 ? 11.532 -5.720 -6.788 1.00 94.50 272 ARG A C 1
ATOM 1994 O O . ARG A 1 272 ? 11.223 -4.636 -6.313 1.00 94.50 272 ARG A O 1
ATOM 2001 N N . ALA A 1 273 ? 12.019 -6.732 -6.083 1.00 91.75 273 ALA A N 1
ATOM 2002 C CA . ALA A 1 273 ? 12.574 -6.611 -4.746 1.00 91.75 273 ALA A CA 1
ATOM 2003 C C . ALA A 1 273 ? 14.060 -6.985 -4.794 1.00 91.75 273 ALA A C 1
ATOM 2005 O O . ALA A 1 273 ? 14.425 -8.118 -5.118 1.00 91.75 273 ALA A O 1
ATOM 2006 N N . ASP A 1 274 ? 14.933 -6.017 -4.546 1.00 83.94 274 ASP A N 1
ATOM 2007 C CA . ASP A 1 274 ? 16.391 -6.162 -4.581 1.00 83.94 274 ASP A CA 1
ATOM 2008 C C . ASP A 1 274 ? 17.033 -6.220 -3.189 1.00 83.94 274 ASP A C 1
ATOM 2010 O O . ASP A 1 274 ? 18.230 -6.494 -3.080 1.00 83.94 274 ASP A O 1
ATOM 2014 N N . THR A 1 275 ? 16.232 -6.064 -2.132 1.00 81.62 275 THR A N 1
ATOM 2015 C CA . THR A 1 275 ? 16.632 -6.260 -0.736 1.00 81.62 275 THR A CA 1
ATOM 2016 C C . THR A 1 275 ? 15.591 -7.092 0.028 1.00 81.62 275 THR A C 1
ATOM 2018 O O . THR A 1 275 ? 14.693 -7.684 -0.572 1.00 81.62 275 THR A O 1
ATOM 2021 N N . ALA A 1 276 ? 15.718 -7.151 1.361 1.00 73.25 276 ALA A N 1
ATOM 2022 C CA . ALA A 1 276 ? 14.715 -7.728 2.266 1.00 73.25 276 ALA A CA 1
ATOM 2023 C C . ALA A 1 276 ? 13.337 -7.103 2.054 1.00 73.25 276 ALA A C 1
ATOM 2025 O O . ALA A 1 276 ? 12.306 -7.750 2.261 1.00 73.25 276 ALA A O 1
ATOM 2026 N N . ASP A 1 277 ? 13.367 -5.830 1.670 1.00 78.81 277 ASP A N 1
ATOM 2027 C CA . ASP A 1 277 ? 12.217 -4.999 1.435 1.00 78.81 277 ASP A CA 1
ATOM 2028 C C . ASP A 1 277 ? 12.148 -4.585 -0.036 1.00 78.81 277 ASP A C 1
ATOM 2030 O O . ASP A 1 277 ? 13.141 -4.567 -0.773 1.00 78.81 277 ASP A O 1
ATOM 2034 N N . MET A 1 278 ? 10.930 -4.293 -0.462 1.00 88.75 278 MET A N 1
ATOM 2035 C CA . MET A 1 278 ? 10.623 -3.769 -1.784 1.00 88.75 278 MET A CA 1
ATOM 2036 C C . MET A 1 278 ? 10.464 -2.252 -1.685 1.00 88.75 278 MET A C 1
ATOM 2038 O O . MET A 1 278 ? 10.005 -1.763 -0.655 1.00 88.75 278 MET A O 1
ATOM 2042 N N . ASP A 1 279 ? 10.790 -1.501 -2.739 1.00 91.75 279 ASP A N 1
ATOM 2043 C CA . ASP A 1 279 ? 10.476 -0.070 -2.745 1.00 91.75 279 ASP A CA 1
ATOM 2044 C C . ASP A 1 279 ? 8.976 0.148 -2.483 1.00 91.75 279 ASP A C 1
ATOM 2046 O O . ASP A 1 279 ? 8.122 -0.551 -3.040 1.00 91.75 279 ASP A O 1
ATOM 2050 N N . ALA A 1 280 ? 8.653 1.111 -1.622 1.00 90.69 280 ALA A N 1
ATOM 2051 C CA . ALA A 1 280 ? 7.288 1.349 -1.179 1.00 90.69 280 ALA A CA 1
ATOM 2052 C C . ALA A 1 280 ? 6.341 1.717 -2.325 1.00 90.69 280 ALA A C 1
ATOM 2054 O O . ALA A 1 280 ? 5.194 1.274 -2.329 1.00 90.69 280 ALA A O 1
ATOM 2055 N N . GLU A 1 281 ? 6.791 2.482 -3.321 1.00 93.38 281 GLU A N 1
ATOM 2056 C CA . GLU A 1 281 ? 5.963 2.811 -4.481 1.00 93.38 281 GLU A CA 1
ATOM 2057 C C . GLU A 1 281 ? 5.633 1.556 -5.290 1.00 93.38 281 GLU A C 1
ATOM 2059 O O . GLU A 1 281 ? 4.469 1.304 -5.607 1.00 93.38 281 GLU A O 1
ATOM 2064 N N . ALA A 1 282 ? 6.636 0.719 -5.558 1.00 95.44 282 ALA A N 1
ATOM 2065 C CA . ALA A 1 282 ? 6.436 -0.528 -6.285 1.00 95.44 282 ALA A CA 1
ATOM 2066 C C . ALA A 1 282 ? 5.568 -1.520 -5.488 1.00 95.44 282 ALA A C 1
ATOM 2068 O O . ALA A 1 282 ? 4.723 -2.220 -6.061 1.00 95.44 282 ALA A O 1
ATOM 2069 N N . ALA A 1 283 ? 5.732 -1.570 -4.165 1.00 95.44 283 ALA A N 1
ATOM 2070 C CA . ALA A 1 283 ? 4.918 -2.389 -3.277 1.00 95.44 283 ALA A CA 1
ATOM 2071 C C . ALA A 1 283 ? 3.460 -1.911 -3.240 1.00 95.44 283 ALA A C 1
ATOM 2073 O O . ALA A 1 283 ? 2.547 -2.733 -3.342 1.00 95.44 283 ALA A O 1
ATOM 2074 N N . ALA A 1 284 ? 3.226 -0.596 -3.194 1.00 95.88 284 ALA A N 1
ATOM 2075 C CA . ALA A 1 284 ? 1.890 -0.012 -3.256 1.00 95.88 284 ALA A CA 1
ATOM 2076 C C . ALA A 1 284 ? 1.185 -0.324 -4.578 1.00 95.88 284 ALA A C 1
ATOM 2078 O O . ALA A 1 284 ? 0.044 -0.782 -4.578 1.00 95.88 284 ALA A O 1
ATOM 2079 N N . VAL A 1 285 ? 1.868 -0.180 -5.714 1.00 97.44 285 VAL A N 1
ATOM 2080 C CA . VAL A 1 285 ? 1.297 -0.552 -7.019 1.00 97.44 285 VAL A CA 1
ATOM 2081 C C . VAL A 1 285 ? 1.036 -2.063 -7.106 1.00 97.44 285 VAL A C 1
ATOM 2083 O O . VAL A 1 285 ? 0.016 -2.490 -7.657 1.00 97.44 285 VAL A O 1
ATOM 2086 N N . THR A 1 286 ? 1.901 -2.886 -6.506 1.00 97.94 286 THR A N 1
ATOM 2087 C CA . THR A 1 286 ? 1.694 -4.340 -6.402 1.00 97.94 286 THR A CA 1
ATOM 2088 C C . THR A 1 286 ? 0.436 -4.665 -5.592 1.00 97.94 286 THR A C 1
ATOM 2090 O O . THR A 1 286 ? -0.390 -5.459 -6.045 1.00 97.94 286 THR A O 1
ATOM 2093 N N . GLY A 1 287 ? 0.242 -4.014 -4.442 1.00 97.88 287 GLY A N 1
ATOM 2094 C CA . GLY A 1 287 ? -0.960 -4.153 -3.616 1.00 97.88 287 GLY A CA 1
ATOM 2095 C C . GLY A 1 287 ? -2.227 -3.693 -4.324 1.00 97.88 287 GLY A C 1
ATOM 2096 O O . GLY A 1 287 ? -3.243 -4.391 -4.299 1.00 97.88 287 GLY A O 1
ATOM 2097 N N . LEU A 1 288 ? -2.144 -2.573 -5.045 1.00 97.88 288 LEU A N 1
ATOM 2098 C CA . LEU A 1 288 ? -3.233 -2.045 -5.862 1.00 97.88 288 LEU A CA 1
ATOM 2099 C C . LEU A 1 288 ? -3.668 -3.053 -6.934 1.00 97.88 288 LEU A C 1
ATOM 2101 O O . LEU A 1 288 ? -4.855 -3.337 -7.088 1.00 97.88 288 LEU A O 1
ATOM 2105 N N . ARG A 1 289 ? -2.728 -3.679 -7.647 1.00 98.06 289 ARG A N 1
ATOM 2106 C CA . ARG A 1 289 ? -3.076 -4.728 -8.618 1.00 98.06 289 ARG A CA 1
ATOM 2107 C C . ARG A 1 289 ? -3.615 -5.991 -7.965 1.00 98.06 289 ARG A C 1
ATOM 2109 O O . ARG A 1 289 ? -4.593 -6.543 -8.472 1.00 98.06 289 ARG A O 1
ATOM 2116 N N . ALA A 1 290 ? -3.037 -6.417 -6.844 1.00 98.12 290 ALA A N 1
ATOM 2117 C CA . ALA A 1 290 ? -3.505 -7.587 -6.109 1.00 98.12 290 ALA A CA 1
ATOM 2118 C C . ALA A 1 290 ? -4.968 -7.423 -5.659 1.00 98.12 290 ALA A C 1
ATOM 2120 O O . ALA A 1 290 ? -5.781 -8.321 -5.877 1.00 98.12 290 ALA A O 1
ATOM 2121 N N . GLY A 1 291 ? -5.346 -6.255 -5.127 1.00 97.50 291 GLY A N 1
ATOM 2122 C CA . GLY A 1 291 ? -6.728 -5.971 -4.721 1.00 97.50 291 GLY A CA 1
ATOM 2123 C C . GLY A 1 291 ? -7.728 -5.923 -5.884 1.00 97.50 291 GLY A C 1
ATOM 2124 O O . GLY A 1 291 ? -8.911 -6.207 -5.691 1.00 97.50 291 GLY A O 1
ATOM 2125 N N . LEU A 1 292 ? -7.252 -5.633 -7.099 1.00 97.44 292 LEU A N 1
ATOM 2126 C CA . LEU A 1 292 ? -8.033 -5.709 -8.339 1.00 97.44 292 LEU A CA 1
ATOM 2127 C C . LEU A 1 292 ? -8.022 -7.107 -8.984 1.00 97.44 292 LEU A C 1
ATOM 2129 O O . LEU A 1 292 ? -8.623 -7.287 -10.043 1.00 97.44 292 LEU A O 1
ATOM 2133 N N . GLY A 1 293 ? -7.322 -8.084 -8.397 1.00 96.75 293 GLY A N 1
ATOM 2134 C CA . GLY A 1 293 ? -7.157 -9.423 -8.969 1.00 96.75 293 GLY A CA 1
ATOM 2135 C C . GLY A 1 293 ? -6.335 -9.443 -10.263 1.00 96.75 293 GLY A C 1
ATOM 2136 O O . GLY A 1 293 ? -6.517 -10.333 -11.094 1.00 96.75 293 GLY A O 1
ATOM 2137 N N . ARG A 1 294 ? -5.460 -8.452 -10.470 1.00 97.19 294 ARG A N 1
ATOM 2138 C CA . ARG A 1 294 ? -4.652 -8.306 -11.686 1.00 97.19 294 ARG A CA 1
ATOM 2139 C C . ARG A 1 294 ? -3.266 -8.915 -11.501 1.00 97.19 294 ARG A C 1
ATOM 2141 O O . ARG A 1 294 ? -2.691 -8.874 -10.418 1.00 97.19 294 ARG A O 1
ATOM 2148 N N . ALA A 1 295 ? -2.718 -9.473 -12.579 1.00 97.62 295 ALA A N 1
ATOM 2149 C CA . ALA A 1 295 ? -1.464 -10.212 -12.520 1.00 97.62 295 ALA A CA 1
ATOM 2150 C C . ALA A 1 295 ? -0.252 -9.294 -12.291 1.00 97.62 295 ALA A C 1
ATOM 2152 O O . ALA A 1 295 ? -0.114 -8.261 -12.961 1.00 97.62 295 ALA A O 1
ATOM 2153 N N . THR A 1 296 ? 0.630 -9.732 -11.390 1.00 98.50 296 THR A N 1
ATOM 2154 C CA . THR A 1 296 ? 1.952 -9.151 -11.126 1.00 98.50 296 THR A CA 1
ATOM 2155 C C . THR A 1 296 ? 2.994 -10.270 -11.059 1.00 98.50 296 THR A C 1
ATOM 2157 O O . THR A 1 296 ? 2.741 -11.302 -10.432 1.00 98.50 296 THR A O 1
ATOM 2160 N N . VAL A 1 297 ? 4.152 -10.070 -11.683 1.00 98.50 297 VAL A N 1
ATOM 2161 C CA . VAL A 1 297 ? 5.351 -10.906 -11.539 1.00 98.50 297 VAL A CA 1
ATOM 2162 C C . VAL A 1 297 ? 6.352 -10.149 -10.674 1.00 98.50 297 VAL A C 1
ATOM 2164 O O . VAL A 1 297 ? 6.742 -9.035 -11.019 1.00 98.50 297 VAL A O 1
ATOM 2167 N N . LEU A 1 298 ? 6.780 -10.755 -9.570 1.00 97.44 298 LEU A N 1
ATOM 2168 C CA . LEU A 1 298 ? 7.795 -10.201 -8.680 1.00 97.44 298 LEU A CA 1
ATOM 2169 C C . LEU A 1 298 ? 9.162 -10.820 -8.984 1.00 97.44 298 LEU A C 1
ATOM 2171 O O . LEU A 1 298 ? 9.368 -12.021 -8.804 1.00 97.44 298 LEU A O 1
ATOM 2175 N N . SER A 1 299 ? 10.114 -9.998 -9.413 1.00 96.25 299 SER A N 1
ATOM 2176 C CA . SER A 1 299 ? 11.517 -10.385 -9.543 1.00 96.25 299 SER A CA 1
ATOM 2177 C C . SER A 1 299 ? 12.254 -10.174 -8.224 1.00 96.25 299 SER A C 1
ATOM 2179 O O . SER A 1 299 ? 12.279 -9.071 -7.682 1.00 96.25 299 SER A O 1
ATOM 2181 N N . ILE A 1 300 ? 12.873 -11.226 -7.705 1.00 94.06 300 ILE A N 1
ATOM 2182 C CA . ILE A 1 300 ? 13.637 -11.209 -6.462 1.00 94.06 300 ILE A CA 1
ATOM 2183 C C . ILE A 1 300 ? 15.117 -11.213 -6.833 1.00 94.06 300 ILE A C 1
ATOM 2185 O O . ILE A 1 300 ? 15.674 -12.241 -7.220 1.00 94.06 300 ILE A O 1
ATOM 2189 N N . GLY A 1 301 ? 15.745 -10.044 -6.724 1.00 84.75 301 GLY A N 1
ATOM 2190 C CA . GLY A 1 301 ? 17.160 -9.847 -7.037 1.00 84.75 301 GLY A CA 1
ATOM 2191 C C . GLY A 1 301 ? 18.104 -10.179 -5.881 1.00 84.75 301 GLY A C 1
ATOM 2192 O O . GLY A 1 301 ? 19.312 -10.259 -6.096 1.00 84.75 301 GLY A O 1
ATOM 2193 N N . TRP A 1 302 ? 17.582 -10.361 -4.665 1.00 75.81 302 TRP A N 1
ATOM 2194 C CA . TRP A 1 302 ? 18.398 -10.639 -3.488 1.00 75.81 302 TRP A CA 1
ATOM 2195 C C . TRP A 1 302 ? 18.514 -12.135 -3.199 1.00 75.81 302 TRP A C 1
ATOM 2197 O O . TRP A 1 302 ? 17.537 -12.880 -3.232 1.00 75.81 302 TRP A O 1
ATOM 2207 N N . ALA A 1 303 ? 19.731 -12.581 -2.887 1.00 66.56 303 ALA A N 1
ATOM 2208 C CA . ALA A 1 303 ? 20.010 -13.982 -2.584 1.00 66.56 303 ALA A CA 1
ATOM 2209 C C . ALA A 1 303 ? 19.791 -14.352 -1.106 1.00 66.56 303 ALA A C 1
ATOM 2211 O O . ALA A 1 303 ? 19.823 -15.537 -0.779 1.00 66.56 303 ALA A O 1
ATOM 2212 N N . ARG A 1 304 ? 19.615 -13.367 -0.211 1.00 72.56 304 ARG A N 1
ATOM 2213 C CA . ARG A 1 304 ? 19.457 -13.608 1.231 1.00 72.56 304 ARG A CA 1
ATOM 2214 C C . ARG A 1 304 ? 17.987 -13.685 1.621 1.00 72.56 304 ARG A C 1
ATOM 2216 O O . ARG A 1 304 ? 17.131 -13.086 0.982 1.00 72.56 304 ARG A O 1
ATOM 2223 N N . GLU A 1 305 ? 17.726 -14.417 2.693 1.00 75.88 305 GLU A N 1
ATOM 2224 C CA . GLU A 1 305 ? 16.395 -14.569 3.266 1.00 75.88 305 GLU A CA 1
ATOM 2225 C C . GLU A 1 305 ? 16.225 -13.621 4.458 1.00 75.88 305 GLU A C 1
ATOM 2227 O O . GLU A 1 305 ? 17.145 -13.408 5.250 1.00 75.88 305 GLU A O 1
ATOM 2232 N N . VAL A 1 306 ? 15.033 -13.050 4.579 1.00 67.06 306 VAL A N 1
ATOM 2233 C CA . VAL A 1 306 ? 14.544 -12.365 5.770 1.00 67.06 306 VAL A CA 1
ATOM 2234 C C . VAL A 1 306 ? 14.223 -13.429 6.807 1.00 67.06 306 VAL A C 1
ATOM 2236 O O . VAL A 1 306 ? 13.302 -14.225 6.621 1.00 67.06 306 VAL A O 1
ATOM 2239 N N . TRP A 1 307 ? 14.994 -13.440 7.891 1.00 65.31 307 TRP A N 1
ATOM 2240 C CA . TRP A 1 307 ? 14.808 -14.360 9.005 1.00 65.31 307 TRP A CA 1
ATOM 2241 C C . TRP A 1 307 ? 14.127 -13.638 10.168 1.00 65.31 307 TRP A C 1
ATOM 2243 O O . TRP A 1 307 ? 14.656 -12.656 10.686 1.00 65.31 307 TRP A O 1
ATOM 2253 N N . ASN A 1 308 ? 12.961 -14.133 10.584 1.00 60.31 308 ASN A N 1
ATOM 2254 C CA . ASN A 1 308 ? 12.245 -13.676 11.780 1.00 60.31 308 ASN A CA 1
ATOM 2255 C C . ASN A 1 308 ? 11.819 -14.877 12.653 1.00 60.31 308 ASN A C 1
ATOM 2257 O O . ASN A 1 308 ? 10.740 -14.895 13.242 1.00 60.31 308 ASN A O 1
ATOM 2261 N N . GLY A 1 309 ? 12.661 -15.917 12.672 1.00 63.84 309 GLY A N 1
ATOM 2262 C CA . GLY A 1 309 ? 12.406 -17.218 13.295 1.00 63.84 309 GLY A CA 1
ATOM 2263 C C . GLY A 1 309 ? 12.185 -18.343 12.278 1.00 63.84 309 GLY A C 1
ATOM 2264 O O . GLY A 1 309 ? 11.939 -18.101 11.099 1.00 63.84 309 GLY A O 1
ATOM 2265 N N . ASP A 1 310 ? 12.234 -19.592 12.744 1.00 66.88 310 ASP A N 1
ATOM 2266 C CA . ASP A 1 310 ? 12.207 -20.794 11.887 1.00 66.88 310 ASP A CA 1
ATOM 2267 C C . ASP A 1 310 ? 10.920 -20.945 11.054 1.00 66.88 310 ASP A C 1
ATOM 2269 O O . ASP A 1 310 ? 10.916 -21.588 10.006 1.00 66.88 310 ASP A O 1
ATOM 2273 N N . ALA A 1 311 ? 9.820 -20.329 11.496 1.00 62.06 311 ALA A N 1
ATOM 2274 C CA . ALA A 1 311 ? 8.538 -20.312 10.787 1.00 62.06 311 ALA A CA 1
ATOM 2275 C C . ALA A 1 311 ? 8.378 -19.120 9.819 1.00 62.06 311 ALA A C 1
ATOM 2277 O O . ALA A 1 311 ? 7.378 -19.042 9.101 1.00 62.06 311 ALA A O 1
ATOM 2278 N N . TYR A 1 312 ? 9.335 -18.188 9.803 1.00 68.69 312 TYR A N 1
ATOM 2279 C CA . TYR A 1 312 ? 9.294 -16.948 9.031 1.00 68.69 312 TYR A CA 1
ATOM 2280 C C . TYR A 1 312 ? 10.654 -16.720 8.357 1.00 68.69 312 TYR A C 1
ATOM 2282 O O . TYR A 1 312 ? 11.454 -15.876 8.763 1.00 68.69 312 TYR A O 1
ATOM 2290 N N . VAL A 1 313 ? 10.909 -17.522 7.322 1.00 75.25 313 VAL A N 1
ATOM 2291 C CA . VAL A 1 313 ? 12.079 -17.406 6.446 1.00 75.25 313 VAL A CA 1
ATOM 2292 C C . VAL A 1 313 ? 11.575 -17.149 5.032 1.00 75.25 313 VAL A C 1
ATOM 2294 O O . VAL A 1 313 ? 11.027 -18.045 4.389 1.00 75.25 313 VAL A O 1
ATOM 2297 N N . LEU A 1 314 ? 11.676 -15.900 4.577 1.00 79.81 314 LEU A N 1
ATOM 2298 C CA . LEU A 1 314 ? 11.142 -15.469 3.284 1.00 79.81 314 LEU A CA 1
ATOM 2299 C C . LEU A 1 314 ? 12.187 -14.681 2.494 1.00 79.81 314 LEU A C 1
ATOM 2301 O O . LEU A 1 314 ? 12.954 -13.934 3.084 1.00 79.81 314 LEU A O 1
ATOM 2305 N N . PRO A 1 315 ? 12.208 -14.767 1.157 1.00 83.19 315 PRO A N 1
ATOM 2306 C CA . PRO A 1 315 ? 13.170 -14.013 0.351 1.00 83.19 315 PRO A CA 1
ATOM 2307 C C . PRO A 1 315 ? 12.880 -12.503 0.279 1.00 83.19 315 PRO A C 1
ATOM 2309 O O . PRO A 1 315 ? 13.738 -11.734 -0.134 1.00 83.19 315 PRO A O 1
ATOM 2312 N N . VAL A 1 316 ? 11.664 -12.093 0.639 1.00 86.25 316 VAL A N 1
ATOM 2313 C CA . VAL A 1 316 ? 11.164 -10.713 0.644 1.00 86.25 316 VAL A CA 1
ATOM 2314 C C . VAL A 1 316 ? 9.960 -10.649 1.588 1.00 86.25 316 VAL A C 1
ATOM 2316 O O . VAL A 1 316 ? 9.417 -11.691 1.973 1.00 86.25 316 VAL A O 1
ATOM 2319 N N . ASN A 1 317 ? 9.532 -9.444 1.952 1.00 86.69 317 ASN A N 1
ATOM 2320 C CA . ASN A 1 317 ? 8.281 -9.188 2.658 1.00 86.69 317 ASN A CA 1
ATOM 2321 C C . ASN A 1 317 ? 7.098 -10.047 2.146 1.00 86.69 317 ASN A C 1
ATOM 2323 O O . ASN A 1 317 ? 6.873 -10.183 0.939 1.00 86.69 317 ASN A O 1
ATOM 2327 N N . LEU A 1 318 ? 6.322 -10.615 3.079 1.00 88.50 318 LEU A N 1
ATOM 2328 C CA . LEU A 1 318 ? 5.248 -11.562 2.768 1.00 88.50 318 LEU A CA 1
ATOM 2329 C C . LEU A 1 318 ? 4.134 -10.947 1.910 1.00 88.50 318 LEU A C 1
ATOM 2331 O O . LEU A 1 318 ? 3.528 -11.665 1.114 1.00 88.50 318 LEU A O 1
ATOM 2335 N N . MET A 1 319 ? 3.846 -9.648 2.070 1.00 92.06 319 MET A N 1
ATOM 2336 C CA . MET A 1 319 ? 2.693 -9.014 1.425 1.00 92.06 319 MET A CA 1
ATOM 2337 C C . MET A 1 319 ? 2.903 -8.892 -0.094 1.00 92.06 319 MET A C 1
ATOM 2339 O O . MET A 1 319 ? 2.097 -9.466 -0.832 1.00 92.06 319 MET A O 1
ATOM 2343 N N . PRO A 1 320 ? 4.003 -8.288 -0.599 1.00 93.38 320 PRO A N 1
ATOM 2344 C CA . PRO A 1 320 ? 4.336 -8.362 -2.021 1.00 93.38 320 PRO A CA 1
ATOM 2345 C C . PRO A 1 320 ? 4.533 -9.795 -2.530 1.00 93.38 320 PRO A C 1
ATOM 2347 O O . PRO A 1 320 ? 4.093 -10.109 -3.634 1.00 93.38 320 PRO A O 1
ATOM 2350 N N . LEU A 1 321 ? 5.154 -10.677 -1.732 1.00 93.56 321 LEU A N 1
ATOM 2351 C CA . LEU A 1 321 ? 5.437 -12.055 -2.143 1.00 93.56 321 LEU A CA 1
ATOM 2352 C C . LEU A 1 321 ? 4.167 -12.846 -2.470 1.00 93.56 321 LEU A C 1
ATOM 2354 O O . LEU A 1 321 ? 4.117 -13.516 -3.500 1.00 93.56 321 LEU A O 1
ATOM 2358 N N . HIS A 1 322 ? 3.166 -12.793 -1.587 1.00 94.25 322 HIS A N 1
ATOM 2359 C CA . HIS A 1 322 ? 1.904 -13.523 -1.755 1.00 94.25 322 HIS A CA 1
ATOM 2360 C C . HIS A 1 322 ? 0.885 -12.756 -2.600 1.00 94.25 322 HIS A C 1
ATOM 2362 O O . HIS A 1 322 ? -0.023 -13.371 -3.155 1.00 94.25 322 HIS A O 1
ATOM 2368 N N . GLY A 1 323 ? 1.044 -11.435 -2.734 1.00 95.44 323 GLY A N 1
ATOM 2369 C CA . GLY A 1 323 ? 0.262 -10.617 -3.660 1.00 95.44 323 GLY A CA 1
ATOM 2370 C C . GLY A 1 323 ? 0.682 -10.757 -5.123 1.00 95.44 323 GLY A C 1
ATOM 2371 O O . GLY A 1 323 ? -0.122 -10.488 -6.017 1.00 95.44 323 GLY A O 1
ATOM 2372 N N . ALA A 1 324 ? 1.912 -11.199 -5.389 1.00 97.19 324 ALA A N 1
ATOM 2373 C CA . ALA A 1 324 ? 2.364 -11.522 -6.734 1.00 97.19 324 ALA A CA 1
ATOM 2374 C C . ALA A 1 324 ? 1.748 -12.839 -7.233 1.00 97.19 324 ALA A C 1
ATOM 2376 O O . ALA A 1 324 ? 1.595 -13.818 -6.502 1.00 97.19 324 ALA A O 1
ATOM 2377 N N . ARG A 1 325 ? 1.428 -12.889 -8.529 1.00 97.44 325 ARG A N 1
ATOM 2378 C CA . ARG A 1 325 ? 0.927 -14.102 -9.189 1.00 97.44 325 ARG A CA 1
ATOM 2379 C C . ARG A 1 325 ? 2.046 -15.114 -9.435 1.00 97.44 325 ARG A C 1
ATOM 2381 O O . ARG A 1 325 ? 1.788 -16.316 -9.434 1.00 97.44 325 ARG A O 1
ATOM 2388 N N . ALA A 1 326 ? 3.260 -14.620 -9.649 1.00 97.25 326 ALA A N 1
ATOM 2389 C CA . ALA A 1 326 ? 4.479 -15.404 -9.757 1.00 97.25 326 ALA A CA 1
ATOM 2390 C C . ALA A 1 326 ? 5.648 -14.623 -9.148 1.00 97.25 326 ALA A C 1
ATOM 2392 O O . ALA A 1 326 ? 5.714 -13.403 -9.290 1.00 97.25 326 ALA A O 1
ATOM 2393 N N . SER A 1 327 ? 6.583 -15.342 -8.529 1.00 95.69 327 SER A N 1
ATOM 2394 C CA . SER A 1 327 ? 7.805 -14.777 -7.954 1.00 95.69 327 SER A CA 1
ATOM 2395 C C . SER A 1 327 ? 9.005 -15.543 -8.494 1.00 95.69 327 SER A C 1
ATOM 2397 O O . SER A 1 327 ? 9.030 -16.773 -8.444 1.00 95.69 327 SER A O 1
ATOM 2399 N N . VAL A 1 328 ? 9.981 -14.829 -9.047 1.00 95.94 328 VAL A N 1
ATOM 2400 C CA . VAL A 1 328 ? 11.085 -15.398 -9.836 1.00 95.94 328 VAL A CA 1
ATOM 2401 C C . VAL A 1 328 ? 12.423 -14.822 -9.389 1.00 95.94 328 VAL A C 1
ATOM 2403 O O . VAL A 1 328 ? 12.468 -13.742 -8.814 1.00 95.94 328 VAL A O 1
ATOM 2406 N N . ARG A 1 329 ? 13.525 -15.536 -9.642 1.00 93.62 329 ARG A N 1
ATOM 2407 C CA . ARG A 1 329 ? 14.887 -15.102 -9.262 1.00 93.62 329 ARG A CA 1
ATOM 2408 C C . ARG A 1 329 ? 15.830 -14.883 -10.446 1.00 93.62 329 ARG A C 1
ATOM 2410 O O . ARG A 1 329 ? 16.968 -14.473 -10.252 1.00 93.62 329 ARG A O 1
ATOM 2417 N N . THR A 1 330 ? 15.399 -15.211 -11.661 1.00 93.12 330 THR A N 1
ATOM 2418 C CA . THR A 1 330 ? 16.232 -15.125 -12.867 1.00 93.12 330 THR A CA 1
ATOM 2419 C C . THR A 1 330 ? 15.447 -14.495 -14.005 1.00 93.12 330 THR A C 1
ATOM 2421 O O . THR A 1 330 ? 14.228 -14.655 -14.083 1.00 93.12 330 THR A O 1
ATOM 2424 N N . ASP A 1 331 ? 16.151 -13.831 -14.919 1.00 92.19 331 ASP A N 1
ATOM 2425 C CA . ASP A 1 331 ? 15.535 -13.191 -16.087 1.00 92.19 331 ASP A CA 1
ATOM 2426 C C . ASP A 1 331 ? 14.848 -14.223 -16.999 1.00 92.19 331 ASP A C 1
ATOM 2428 O O . ASP A 1 331 ? 13.753 -13.989 -17.503 1.00 92.19 331 ASP A O 1
ATOM 2432 N N . ALA A 1 332 ? 15.428 -15.421 -17.138 1.00 94.25 332 ALA A N 1
ATOM 2433 C CA . ALA A 1 332 ? 14.805 -16.515 -17.884 1.00 94.25 332 ALA A CA 1
ATOM 2434 C C . ALA A 1 332 ? 13.475 -16.969 -17.253 1.00 94.25 332 ALA A C 1
ATOM 2436 O O . ALA A 1 332 ? 12.490 -17.170 -17.962 1.00 94.25 332 ALA A O 1
ATOM 2437 N N . ALA A 1 333 ? 13.422 -17.097 -15.922 1.00 96.62 333 ALA A N 1
ATOM 2438 C CA . ALA A 1 333 ? 12.186 -17.437 -15.221 1.00 96.62 333 ALA A CA 1
ATOM 2439 C C . ALA A 1 333 ? 11.161 -16.293 -15.285 1.00 96.62 333 ALA A C 1
ATOM 2441 O O . ALA A 1 333 ? 9.964 -16.558 -15.359 1.00 96.62 333 ALA A O 1
ATOM 2442 N N . LEU A 1 334 ? 11.616 -15.035 -15.300 1.00 97.00 334 LEU A N 1
ATOM 2443 C CA . LEU A 1 334 ? 10.764 -13.863 -15.506 1.00 97.00 334 LEU A CA 1
ATOM 2444 C C . LEU A 1 334 ? 10.067 -13.920 -16.863 1.00 97.00 334 LEU A C 1
ATOM 2446 O O . LEU A 1 334 ? 8.845 -13.810 -16.908 1.00 97.00 334 LEU A O 1
ATOM 2450 N N . LEU A 1 335 ? 10.814 -14.160 -17.945 1.00 96.00 335 LEU A N 1
ATOM 2451 C CA . LEU A 1 335 ? 10.251 -14.301 -19.291 1.00 96.00 335 LEU A CA 1
ATOM 2452 C C . LEU A 1 335 ? 9.214 -15.428 -19.357 1.00 96.00 335 LEU A C 1
ATOM 2454 O O . LEU A 1 335 ? 8.113 -15.221 -19.862 1.00 96.00 335 LEU A O 1
ATOM 2458 N N . GLN A 1 336 ? 9.527 -16.594 -18.786 1.00 96.19 336 GLN A N 1
ATOM 2459 C CA . GLN A 1 336 ? 8.600 -17.730 -18.734 1.00 96.19 336 GLN A CA 1
ATOM 2460 C C . GLN A 1 336 ? 7.328 -17.408 -17.939 1.00 96.19 336 GLN A C 1
ATOM 2462 O O . GLN A 1 336 ? 6.226 -17.741 -18.372 1.00 96.19 336 GLN A O 1
ATOM 2467 N N . ALA A 1 337 ? 7.461 -16.745 -16.787 1.00 97.44 337 ALA A N 1
ATOM 2468 C CA . ALA A 1 337 ? 6.324 -16.349 -15.963 1.00 97.44 337 ALA A CA 1
ATOM 2469 C C . ALA A 1 337 ? 5.438 -15.319 -16.676 1.00 97.44 337 ALA A C 1
ATOM 2471 O O . ALA A 1 337 ? 4.215 -15.445 -16.646 1.00 97.44 337 ALA A O 1
ATOM 2472 N N . VAL A 1 338 ? 6.040 -14.333 -17.350 1.00 97.12 338 VAL A N 1
ATOM 2473 C CA . VAL A 1 338 ? 5.306 -13.374 -18.182 1.00 97.12 338 VAL A CA 1
ATOM 2474 C C . VAL A 1 338 ? 4.577 -14.109 -19.301 1.00 97.12 338 VAL A C 1
ATOM 2476 O O . VAL A 1 338 ? 3.362 -13.977 -19.399 1.00 97.12 338 VAL A O 1
ATOM 2479 N N . GLN A 1 339 ? 5.261 -14.950 -20.076 1.00 95.25 339 GLN A N 1
ATOM 2480 C CA . GLN A 1 339 ? 4.653 -15.717 -21.166 1.00 95.25 339 GLN A CA 1
ATOM 2481 C C . GLN A 1 339 ? 3.447 -16.545 -20.691 1.00 95.25 339 GLN A C 1
ATOM 2483 O O . GLN A 1 339 ? 2.378 -16.487 -21.298 1.00 95.25 339 GLN A O 1
ATOM 2488 N N . ALA A 1 340 ? 3.579 -17.244 -19.560 1.00 95.50 340 ALA A N 1
ATOM 2489 C CA . ALA A 1 340 ? 2.494 -18.032 -18.978 1.00 95.50 340 ALA A CA 1
ATOM 2490 C C . ALA A 1 340 ? 1.272 -17.182 -18.576 1.00 95.50 340 ALA A C 1
ATOM 2492 O O . ALA A 1 340 ? 0.140 -17.653 -18.658 1.00 95.50 340 ALA A O 1
ATOM 2493 N N . LEU A 1 341 ? 1.483 -15.936 -18.141 1.00 95.06 341 LEU A N 1
ATOM 2494 C CA . LEU A 1 341 ? 0.414 -15.016 -17.734 1.00 95.06 341 LEU A CA 1
ATOM 2495 C C . LEU A 1 341 ? -0.188 -14.224 -18.899 1.00 95.06 341 LEU A C 1
ATOM 2497 O O . LEU A 1 341 ? -1.331 -13.771 -18.805 1.00 95.06 341 LEU A O 1
ATOM 2501 N N . MET A 1 342 ? 0.560 -14.064 -19.989 1.00 91.00 342 MET A N 1
ATOM 2502 C CA . MET A 1 342 ? 0.070 -13.441 -21.216 1.00 91.00 342 MET A CA 1
ATOM 2503 C C . MET A 1 342 ? -0.835 -14.391 -22.018 1.00 91.00 342 MET A C 1
ATOM 2505 O O . MET A 1 342 ? -1.769 -13.920 -22.671 1.00 91.00 342 MET A O 1
ATOM 2509 N N . GLY A 1 343 ? -0.618 -15.709 -21.896 1.00 83.44 343 GLY A N 1
ATOM 2510 C CA . GLY A 1 343 ? -1.356 -16.757 -22.611 1.00 83.44 343 GLY A CA 1
ATOM 2511 C C . GLY A 1 343 ? -1.058 -16.795 -24.119 1.00 83.44 343 GLY A C 1
ATOM 2512 O O . GLY A 1 343 ? -0.405 -15.905 -24.661 1.00 83.44 343 GLY A O 1
ATOM 2513 N N . ASP A 1 344 ? -1.578 -17.808 -24.822 1.00 58.16 344 ASP A N 1
ATOM 2514 C CA . ASP A 1 344 ? -1.338 -18.017 -26.269 1.00 58.16 344 ASP A CA 1
ATOM 2515 C C . ASP A 1 344 ? -1.906 -16.896 -27.164 1.00 58.16 344 ASP A C 1
ATOM 2517 O O . ASP A 1 344 ? -1.481 -16.719 -28.308 1.00 58.16 344 ASP A O 1
ATOM 2521 N N . ALA A 1 345 ? -2.839 -16.096 -26.633 1.00 50.34 345 ALA A N 1
ATOM 2522 C CA . ALA A 1 345 ? -3.458 -14.960 -27.320 1.00 50.34 345 ALA A CA 1
ATOM 2523 C C . ALA A 1 345 ? -2.485 -13.797 -27.604 1.00 50.34 345 ALA A C 1
ATOM 2525 O O . ALA A 1 345 ? -2.850 -12.860 -28.310 1.00 50.34 345 ALA A O 1
ATOM 2526 N N . ALA A 1 346 ? -1.263 -13.856 -27.068 1.00 48.53 346 ALA A N 1
ATOM 2527 C CA . ALA A 1 346 ? -0.202 -12.882 -27.294 1.00 48.53 346 ALA A CA 1
ATOM 2528 C C . ALA A 1 346 ? 0.964 -13.454 -28.115 1.00 48.53 346 ALA A C 1
ATOM 2530 O O . ALA A 1 346 ? 2.088 -12.979 -27.974 1.00 48.53 346 ALA A O 1
ATOM 2531 N N . THR A 1 347 ? 0.728 -14.456 -28.970 1.00 44.69 347 THR A N 1
ATOM 2532 C CA . THR A 1 347 ? 1.671 -14.707 -30.069 1.00 44.69 347 THR A CA 1
ATOM 2533 C C . THR A 1 347 ? 1.524 -13.524 -31.029 1.00 44.69 347 THR A C 1
ATOM 2535 O O . THR A 1 347 ? 0.441 -13.377 -31.603 1.00 44.69 347 THR A O 1
ATOM 2538 N N . PRO A 1 348 ? 2.521 -12.632 -31.179 1.00 43.91 348 PRO A N 1
ATOM 2539 C CA . PRO A 1 348 ? 2.387 -11.495 -32.075 1.00 43.91 348 PRO A CA 1
ATOM 2540 C C . PRO A 1 348 ? 2.212 -12.052 -33.485 1.00 43.91 348 PRO A C 1
ATOM 2542 O O . PRO A 1 348 ? 3.072 -12.783 -33.978 1.00 43.91 348 PRO A O 1
ATOM 2545 N N . GLY A 1 349 ? 1.076 -11.758 -34.117 1.00 41.56 349 GLY A N 1
ATOM 2546 C CA . GLY A 1 349 ? 0.976 -11.897 -35.563 1.00 41.56 349 GLY A CA 1
ATOM 2547 C C . GLY A 1 349 ? 2.079 -11.038 -36.175 1.00 41.56 349 GLY A C 1
ATOM 2548 O O . GLY A 1 349 ? 2.160 -9.851 -35.855 1.00 41.56 349 GLY A O 1
ATOM 2549 N N . GLY A 1 350 ? 2.963 -11.677 -36.944 1.00 36.91 350 GLY A N 1
ATOM 2550 C CA . GLY A 1 350 ? 4.018 -11.005 -37.702 1.00 36.91 350 GLY A CA 1
ATOM 2551 C C . GLY A 1 350 ? 3.489 -10.106 -38.809 1.00 36.91 350 GLY A C 1
ATOM 2552 O O . GLY A 1 350 ? 2.270 -10.150 -39.099 1.00 36.91 350 GLY A O 1
#

Secondary structure (DSSP, 8-state):
-HHHHHHHHHTSSPEEE----SSHHHHHHHHHHHHHHHHHHHHHHHTTTPPP-S-SEE--GGGSTT----STTHHHHHHHHHHHHHTT-SEEEEEE-SSS--HHHHHHHHHHHHTT--EEEEE--S--EE-TTT--EESS-TTTTTT-BEEEE-----SSS--SSHHHHHHHHHHHHHHHHHHHHHHHHHHHTSPPP-GGGSPPEEEEEEEE--SS-HHHHHHHHHHHHHHHHTT-EEEE--GGG--SHHHHHHHHHHHHHHHHHEEEEEEEE-SSS--HHHHHHHHHHHHTT-EEEEEE---S-EESSTT-EESS-HHHHHHSSEEESSHHHHHHHHHHHH-GGGS---

Radius of gyration: 20.62 Å; chains: 1; bounding box: 48×44×68 Å

pLDDT: mean 87.32, std 13.11, range [36.91, 98.62]

InterPro domains:
  IPR007710 Nucleoside 2-deoxyribosyltransferase [PF05014] (27-123)

Foldseek 3Di:
DVVLLLCLLQVVAAAEELFDQVDPVRVVLSVLLLVLLVVLSVVVCVVVVHHRNDDRYDYQPVHDPPQPDFAPCSLVVSLVVLLVNLLRHLEYEYEQDDPDRFLLSLLSLLLNLLSFHFAEYQYLAPDWDQQVQARDTHSDFLLSVLSRQHYHYLDHPDPPPQDPDPVSNVVSVVVSSVSSSVRSSVCNVVRSVGGRDNLLPQAADALEEEEEQADDDPVSVVVSVVLQVVSVVVPGHYDYQDLSNDRHPVSNNVSSVVNLSSLSRYQEYEYEDQQQEGHSSRSSSLSNCLSSVGAYEYEYQDPAWDDPDPRHTHSHDSNSVSSHPYYYHDSVVVSVVVDVSSDPVRPDDD